Protein AF-A0A1V6BWG6-F1 (afdb_monomer_lite)

pLDDT: mean 89.77, std 6.43, range [58.34, 97.69]

Structure (mmCIF, N/CA/C/O backbone):
data_AF-A0A1V6BWG6-F1
#
_entry.id   AF-A0A1V6BWG6-F1
#
loop_
_atom_site.group_PDB
_atom_site.id
_atom_site.type_symbol
_atom_site.label_atom_id
_atom_site.label_alt_id
_atom_site.label_comp_id
_atom_site.label_asym_id
_atom_site.label_entity_id
_atom_site.label_seq_id
_atom_site.pdbx_PDB_ins_code
_atom_site.Cartn_x
_atom_site.Cartn_y
_atom_site.Cartn_z
_atom_site.occupancy
_atom_site.B_iso_or_equiv
_atom_site.auth_seq_id
_atom_site.auth_comp_id
_atom_site.auth_asym_id
_atom_site.auth_atom_id
_atom_site.pdbx_PDB_model_num
ATOM 1 N N . MET A 1 1 ? 6.647 15.400 3.088 1.00 58.34 1 MET A N 1
ATOM 2 C CA . MET A 1 1 ? 5.247 15.866 3.248 1.00 58.34 1 MET A CA 1
ATOM 3 C C . MET A 1 1 ? 4.318 14.821 3.866 1.00 58.34 1 MET A C 1
ATOM 5 O O . MET A 1 1 ? 3.441 15.206 4.619 1.00 58.34 1 MET A O 1
ATOM 9 N N . ILE A 1 2 ? 4.528 13.518 3.638 1.00 77.69 2 ILE A N 1
ATOM 10 C CA . ILE A 1 2 ? 3.695 12.445 4.232 1.00 77.69 2 ILE A CA 1
ATOM 11 C C . ILE A 1 2 ? 4.146 12.075 5.664 1.00 77.69 2 ILE A C 1
ATOM 13 O O . ILE A 1 2 ? 3.503 11.291 6.347 1.00 77.69 2 ILE A O 1
ATOM 17 N N . LEU A 1 3 ? 5.244 12.657 6.156 1.00 83.69 3 LEU A N 1
ATOM 18 C CA . LEU A 1 3 ? 5.847 12.247 7.425 1.00 83.69 3 LEU A CA 1
ATOM 19 C C . LEU A 1 3 ? 4.949 12.565 8.631 1.00 83.69 3 LEU A C 1
ATOM 21 O O . LEU A 1 3 ? 4.759 11.695 9.464 1.00 83.69 3 LEU A O 1
ATOM 25 N N . LEU A 1 4 ? 4.319 13.747 8.664 1.00 86.88 4 LEU A N 1
ATOM 26 C CA . LEU A 1 4 ? 3.380 14.135 9.727 1.00 86.88 4 LEU A CA 1
ATOM 27 C C . LEU A 1 4 ? 2.135 13.228 9.817 1.00 86.88 4 LEU A C 1
ATOM 29 O O . LEU A 1 4 ? 1.846 12.732 10.906 1.00 86.88 4 LEU A O 1
ATOM 33 N N . PRO A 1 5 ? 1.383 12.966 8.723 1.00 88.94 5 PRO A N 1
ATOM 34 C CA . PRO A 1 5 ? 0.265 12.030 8.806 1.00 88.94 5 PRO A CA 1
ATOM 35 C C . PRO A 1 5 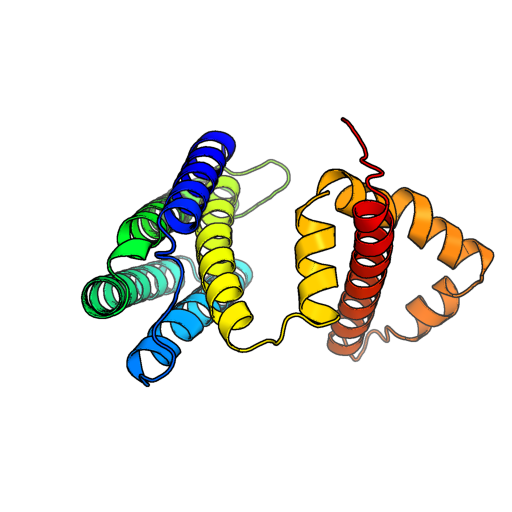? 0.738 10.606 9.124 1.00 88.94 5 PRO A C 1
ATOM 37 O O . PRO A 1 5 ? 0.042 9.893 9.839 1.00 88.94 5 PRO A O 1
ATOM 40 N N . ALA A 1 6 ? 1.922 10.196 8.659 1.00 88.56 6 ALA A N 1
ATOM 41 C CA . ALA A 1 6 ? 2.471 8.879 8.972 1.00 88.56 6 ALA A CA 1
ATOM 42 C C . ALA A 1 6 ? 2.821 8.718 10.461 1.00 88.56 6 ALA A C 1
ATOM 44 O O . ALA A 1 6 ? 2.461 7.699 11.049 1.00 88.56 6 ALA A O 1
ATOM 45 N N . THR A 1 7 ? 3.470 9.709 11.084 1.00 91.50 7 THR A N 1
ATOM 46 C CA . THR A 1 7 ? 3.786 9.668 12.523 1.00 91.50 7 THR A CA 1
ATOM 47 C C . THR A 1 7 ? 2.513 9.651 13.357 1.00 91.50 7 THR A C 1
ATOM 49 O O . THR A 1 7 ? 2.374 8.803 14.229 1.00 91.50 7 THR A O 1
ATOM 52 N N . TRP A 1 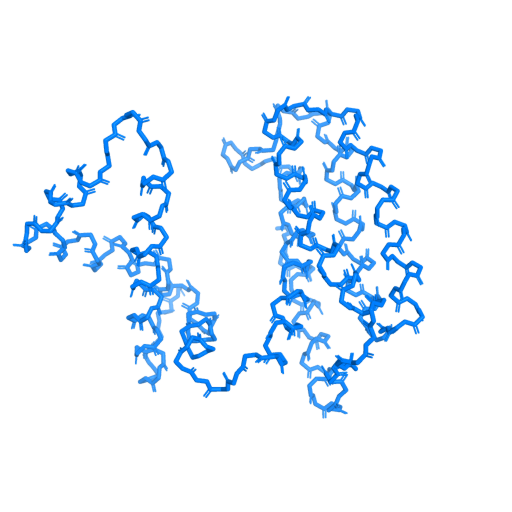8 ? 1.530 10.492 13.018 1.00 94.56 8 TRP A N 1
ATOM 53 C CA . TRP A 1 8 ? 0.250 10.521 13.728 1.00 94.56 8 TRP A CA 1
ATOM 54 C C . TRP A 1 8 ? -0.512 9.186 13.641 1.00 94.56 8 TRP A C 1
ATOM 56 O O . TRP A 1 8 ? -1.070 8.723 14.635 1.00 94.56 8 TRP A O 1
ATOM 66 N N . VAL A 1 9 ? -0.522 8.540 12.466 1.00 94.44 9 VAL A N 1
ATOM 67 C CA . VAL A 1 9 ? -1.117 7.202 12.290 1.00 94.44 9 VAL A CA 1
ATOM 68 C C . VAL A 1 9 ? -0.390 6.167 13.150 1.00 94.44 9 VAL A C 1
ATOM 70 O O . VAL A 1 9 ? -1.050 5.354 13.797 1.00 94.44 9 VAL A O 1
ATOM 73 N N . GLY A 1 10 ? 0.945 6.209 13.175 1.00 91.44 10 GLY A N 1
ATOM 74 C CA . GLY A 1 10 ? 1.773 5.322 13.993 1.00 91.44 10 GLY A CA 1
ATOM 75 C C . GLY A 1 10 ? 1.473 5.453 15.485 1.00 91.44 10 GLY A C 1
ATOM 76 O O . GLY A 1 10 ? 1.130 4.457 16.120 1.00 91.44 10 GLY A O 1
ATOM 77 N N . ASP A 1 11 ? 1.506 6.676 16.016 1.00 93.31 11 ASP A N 1
ATOM 78 C CA . ASP A 1 11 ? 1.229 6.960 17.431 1.00 93.31 11 ASP A CA 1
ATOM 79 C C . ASP A 1 11 ? -0.185 6.518 17.826 1.00 93.31 11 ASP A C 1
ATOM 81 O O . ASP A 1 11 ? -0.406 5.920 18.881 1.00 93.31 11 ASP A O 1
ATOM 85 N N . ARG A 1 12 ? -1.171 6.748 16.948 1.00 92.88 12 ARG A N 1
ATOM 86 C CA . ARG A 1 12 ? -2.556 6.336 17.198 1.00 92.88 12 ARG A CA 1
ATOM 87 C C . ARG A 1 12 ? -2.699 4.817 17.281 1.00 92.88 12 ARG A C 1
ATOM 89 O O . ARG A 1 12 ? -3.430 4.334 18.145 1.00 92.88 12 ARG A O 1
ATOM 96 N N . LEU A 1 13 ? -2.043 4.079 16.386 1.00 91.31 13 LEU A N 1
ATOM 97 C CA . LEU A 1 13 ? -2.065 2.615 16.391 1.00 91.31 13 LEU A CA 1
ATOM 98 C C . LEU A 1 13 ? -1.332 2.044 17.607 1.00 91.31 13 LEU A C 1
ATOM 100 O O . LEU A 1 13 ? -1.826 1.087 18.200 1.00 91.31 13 LEU A O 1
ATOM 104 N N . LEU A 1 14 ? -0.220 2.662 18.015 1.00 90.88 14 LEU A N 1
ATOM 105 C CA . LEU A 1 14 ? 0.505 2.290 19.227 1.00 90.88 14 LEU A CA 1
ATOM 106 C C . LEU A 1 14 ? -0.386 2.432 20.468 1.00 90.88 14 LEU A C 1
ATOM 108 O O . LEU A 1 14 ? -0.557 1.465 21.204 1.00 90.88 14 LEU A O 1
ATOM 112 N N . HIS A 1 15 ? -1.050 3.577 20.642 1.00 91.44 15 HIS A N 1
ATOM 113 C CA . HIS A 1 15 ? -1.987 3.774 21.753 1.00 91.44 15 HIS A CA 1
ATOM 114 C C . HIS A 1 15 ? -3.167 2.797 21.728 1.00 91.44 15 HIS A C 1
ATOM 116 O O . HIS A 1 15 ? -3.598 2.305 22.766 1.00 91.44 15 HIS A O 1
ATOM 122 N N . MET A 1 16 ? -3.703 2.476 20.546 1.00 89.06 16 MET A N 1
ATOM 123 C CA . MET A 1 16 ? -4.754 1.456 20.432 1.00 89.06 16 MET A CA 1
ATOM 124 C C . MET A 1 16 ? -4.268 0.075 20.882 1.00 89.06 16 MET A C 1
ATOM 126 O O . MET A 1 16 ? -5.033 -0.666 21.501 1.00 89.06 16 MET A O 1
ATOM 130 N N . GLN A 1 17 ? -3.012 -0.260 20.583 1.00 87.62 17 GLN A N 1
ATOM 131 C CA . GLN A 1 17 ? -2.384 -1.510 20.996 1.00 87.62 17 GLN A CA 1
ATOM 132 C C . GLN A 1 17 ? -2.120 -1.550 22.507 1.00 87.62 17 GLN A C 1
ATOM 134 O O . GLN A 1 17 ? -2.394 -2.571 23.134 1.00 87.62 17 GLN A O 1
ATOM 139 N N . GLU A 1 18 ? -1.643 -0.452 23.098 1.00 89.44 18 GLU A N 1
ATOM 140 C CA . GLU A 1 18 ? -1.456 -0.311 24.552 1.00 89.44 18 GLU A CA 1
ATOM 141 C C . GLU A 1 18 ? -2.778 -0.456 25.315 1.00 89.44 18 GLU A C 1
ATOM 143 O O . GLU A 1 18 ? -2.837 -1.147 26.329 1.00 89.44 18 GLU A O 1
ATOM 148 N N . GLU A 1 19 ? -3.861 0.122 24.789 1.00 87.25 19 GLU A N 1
ATOM 149 C CA . GLU A 1 19 ? -5.213 -0.007 25.347 1.00 87.25 19 GLU A CA 1
ATOM 150 C C . GLU A 1 19 ? -5.863 -1.384 25.074 1.00 87.25 19 GLU A C 1
ATOM 152 O O . GLU A 1 19 ? -6.991 -1.611 25.504 1.00 87.25 19 GLU A O 1
ATOM 157 N N . GLN A 1 20 ? -5.205 -2.298 24.341 1.00 79.31 20 GLN A N 1
ATOM 158 C CA . GLN A 1 20 ? -5.761 -3.588 23.882 1.00 79.31 20 GLN A CA 1
ATOM 159 C C . GLN A 1 20 ? -7.093 -3.458 23.112 1.00 79.31 20 GLN A C 1
ATOM 161 O O . GLN A 1 20 ? -7.920 -4.366 23.090 1.00 79.31 20 GLN A O 1
ATOM 166 N N . THR A 1 21 ? -7.302 -2.333 22.424 1.00 77.94 21 THR A N 1
ATOM 167 C CA . THR A 1 21 ? -8.541 -2.027 21.681 1.00 77.94 21 THR A CA 1
ATOM 168 C C . THR A 1 21 ? -8.430 -2.307 20.179 1.00 77.94 21 THR A C 1
ATOM 170 O O . THR A 1 21 ? -9.203 -1.778 19.379 1.00 77.94 21 THR A O 1
ATOM 173 N N . THR A 1 22 ? -7.454 -3.122 19.768 1.00 76.19 22 THR A N 1
ATOM 174 C CA . THR A 1 22 ? -7.175 -3.427 18.354 1.00 76.19 22 THR A CA 1
ATOM 175 C C . THR A 1 22 ? -8.044 -4.535 17.771 1.00 76.19 22 THR A C 1
ATOM 177 O O . THR A 1 22 ? -7.970 -4.778 16.567 1.00 76.19 22 THR A O 1
ATOM 180 N N . GLU A 1 23 ? -8.829 -5.231 18.592 1.00 77.19 23 GLU A N 1
ATOM 181 C CA . GLU A 1 23 ? -9.632 -6.358 18.124 1.00 77.19 23 GLU A CA 1
ATOM 182 C C . GLU A 1 23 ? -10.795 -5.878 17.252 1.00 77.19 23 GLU A C 1
ATOM 184 O O . GLU A 1 23 ? -11.622 -5.053 17.653 1.00 77.19 23 GLU A O 1
ATOM 189 N N . ILE A 1 24 ? -10.872 -6.418 16.035 1.00 80.69 24 ILE A N 1
ATOM 190 C CA . ILE A 1 24 ? -11.987 -6.160 15.127 1.00 80.69 24 ILE A CA 1
ATOM 191 C C . ILE A 1 24 ? -13.020 -7.285 15.275 1.00 80.69 24 ILE A C 1
ATOM 193 O O . ILE A 1 24 ? -12.670 -8.459 15.125 1.00 80.69 24 ILE A O 1
ATOM 197 N N . PRO A 1 25 ? -14.314 -6.973 15.489 1.00 75.44 25 PRO A N 1
ATOM 198 C CA . PRO A 1 25 ? -15.353 -7.994 15.569 1.00 75.44 25 PRO A CA 1
ATOM 199 C C . PRO A 1 25 ? -15.442 -8.807 14.264 1.00 75.44 25 PRO A C 1
ATOM 201 O O . PRO A 1 25 ? -15.769 -8.285 13.192 1.00 75.44 25 PRO A O 1
ATOM 204 N N . ARG A 1 26 ? -15.176 -10.115 14.374 1.00 67.38 26 ARG A N 1
ATOM 205 C CA . ARG A 1 26 ? -14.972 -11.042 13.242 1.00 67.38 26 ARG A CA 1
ATOM 206 C C . ARG A 1 26 ? -16.256 -11.527 12.549 1.00 67.38 26 ARG A C 1
ATOM 208 O O . ARG A 1 26 ? -16.164 -12.195 11.531 1.00 67.38 26 ARG A O 1
ATOM 215 N N . GLY A 1 27 ? -17.442 -11.215 13.079 1.00 65.00 27 GLY A N 1
ATOM 216 C CA . GLY A 1 27 ? -18.677 -11.960 12.772 1.00 65.00 27 GLY A CA 1
ATOM 217 C C . GLY A 1 27 ? -19.786 -11.229 12.007 1.00 65.00 27 GLY A C 1
ATOM 218 O O . GLY A 1 27 ? -20.943 -11.612 12.146 1.00 65.00 27 GLY A O 1
ATOM 219 N N . GLY A 1 28 ? -19.509 -10.162 11.250 1.00 83.81 28 GLY A N 1
ATOM 220 C CA . GLY A 1 28 ? -20.564 -9.386 10.581 1.00 83.81 28 GLY A CA 1
ATOM 221 C C . GLY A 1 28 ? -20.348 -9.215 9.082 1.00 83.81 28 GLY A C 1
ATOM 222 O O . GLY A 1 28 ? -19.332 -8.674 8.671 1.00 83.81 28 GLY A O 1
ATOM 223 N N . LEU A 1 29 ? -21.346 -9.533 8.248 1.00 88.25 29 LEU A N 1
ATOM 224 C CA . LEU A 1 29 ? -21.296 -9.244 6.800 1.00 88.25 29 LEU A CA 1
ATOM 225 C C . LEU A 1 29 ? -20.911 -7.779 6.517 1.00 88.25 29 LEU A C 1
ATOM 227 O O . LEU A 1 29 ? -20.110 -7.493 5.636 1.00 88.25 29 LEU A O 1
ATOM 231 N N . LEU A 1 30 ? -21.418 -6.853 7.333 1.00 89.38 30 LEU A N 1
ATOM 232 C CA . LEU A 1 30 ? -21.090 -5.426 7.281 1.00 89.38 30 LEU A CA 1
ATOM 233 C C . LEU A 1 30 ? -19.629 -5.104 7.645 1.00 89.38 30 LEU A C 1
ATOM 235 O O . LEU A 1 30 ? -19.096 -4.133 7.119 1.00 89.38 30 LEU A O 1
ATOM 239 N N . THR A 1 31 ? -18.980 -5.866 8.537 1.00 90.62 31 THR A N 1
ATOM 240 C CA . THR A 1 31 ? -17.550 -5.666 8.844 1.00 90.62 31 THR A CA 1
ATOM 241 C C . THR A 1 31 ? -16.688 -6.173 7.695 1.00 90.62 31 THR A C 1
ATOM 243 O O . THR A 1 31 ? -15.795 -5.452 7.259 1.00 90.62 31 THR A O 1
ATOM 246 N N . HIS A 1 32 ? -17.016 -7.337 7.123 1.00 92.06 32 HIS A N 1
ATOM 247 C CA . HIS A 1 32 ? -16.374 -7.817 5.895 1.00 92.06 32 HIS A CA 1
ATOM 248 C C . HIS A 1 32 ? -16.524 -6.798 4.759 1.00 92.06 32 HIS A C 1
ATOM 250 O O . HIS A 1 32 ? -15.528 -6.422 4.147 1.00 92.06 32 HIS A O 1
ATOM 256 N N . LEU A 1 33 ? -17.743 -6.300 4.522 1.00 93.88 33 LEU A N 1
ATOM 257 C CA . LEU A 1 33 ? -18.022 -5.311 3.480 1.00 93.88 33 LEU A CA 1
ATOM 258 C C . LEU A 1 33 ? -17.245 -4.009 3.700 1.00 93.88 33 LEU A C 1
ATOM 260 O O . LEU A 1 33 ? -16.732 -3.450 2.738 1.00 93.88 33 LEU A O 1
ATOM 264 N N . LEU A 1 34 ? -17.113 -3.546 4.946 1.00 94.75 34 LEU A N 1
ATOM 265 C CA . LEU A 1 34 ? -16.331 -2.356 5.280 1.00 94.75 34 LEU A CA 1
ATOM 266 C C . LEU A 1 34 ? -14.861 -2.513 4.861 1.00 94.75 34 LEU A C 1
ATOM 268 O O . LEU A 1 34 ? -14.362 -1.705 4.082 1.00 94.75 34 LEU A O 1
ATOM 272 N N . PHE A 1 35 ? -14.163 -3.538 5.359 1.00 95.12 35 PHE A N 1
ATOM 273 C CA . PHE A 1 35 ? -12.725 -3.680 5.111 1.00 95.12 35 PHE A CA 1
ATOM 274 C C . PHE A 1 35 ? -12.424 -4.104 3.671 1.00 95.12 35 PHE A C 1
ATOM 276 O O . PHE A 1 35 ? -11.532 -3.534 3.045 1.00 95.12 35 PHE A O 1
ATOM 283 N N . TRP A 1 36 ? -13.192 -5.032 3.092 1.00 95.81 36 TRP A N 1
ATOM 284 C CA . TRP A 1 36 ? -13.052 -5.354 1.668 1.00 95.81 36 TRP A CA 1
ATOM 285 C C . TRP A 1 36 ? -13.419 -4.170 0.774 1.00 95.81 36 TRP A C 1
ATOM 287 O O . TRP A 1 36 ? -12.763 -3.959 -0.241 1.00 95.81 36 TRP A O 1
ATOM 297 N N . GLY A 1 37 ? -14.389 -3.347 1.176 1.00 96.69 37 GLY A N 1
ATOM 298 C CA . GLY A 1 37 ? -14.722 -2.097 0.499 1.00 96.69 37 GLY A CA 1
ATOM 299 C C . GLY A 1 37 ? -13.555 -1.108 0.469 1.00 96.69 37 GLY A C 1
ATOM 300 O O . GLY A 1 37 ? -13.344 -0.462 -0.552 1.00 96.69 37 GLY A O 1
ATOM 301 N N . MET A 1 38 ? -12.740 -1.035 1.529 1.00 97.38 38 MET A N 1
ATOM 302 C CA . MET A 1 38 ? -11.504 -0.237 1.520 1.00 97.38 38 MET A CA 1
ATOM 303 C C . MET A 1 38 ? -10.495 -0.752 0.496 1.00 97.38 38 MET A C 1
ATOM 305 O O . MET A 1 38 ? -9.943 0.038 -0.264 1.00 97.38 38 MET A O 1
ATOM 309 N N . PHE A 1 39 ? -10.266 -2.067 0.452 1.00 97.62 39 PHE A N 1
ATOM 310 C CA . PHE A 1 39 ? -9.357 -2.670 -0.524 1.00 97.62 39 PHE A CA 1
ATOM 311 C C . PHE A 1 39 ? -9.847 -2.459 -1.962 1.00 97.62 39 PHE A C 1
ATOM 313 O O . PHE A 1 39 ? -9.078 -2.042 -2.826 1.00 97.62 39 PHE A O 1
ATOM 320 N N . LEU A 1 40 ? -11.142 -2.665 -2.213 1.00 97.69 40 LEU A N 1
ATOM 321 C CA . LEU A 1 40 ? -11.755 -2.414 -3.518 1.00 97.69 40 LEU A CA 1
ATOM 322 C C . LEU A 1 40 ? -11.670 -0.938 -3.916 1.00 97.69 40 LEU A C 1
ATOM 324 O O . LEU A 1 40 ? -11.407 -0.648 -5.079 1.00 97.69 40 LEU A O 1
ATOM 328 N N . LEU A 1 41 ? -11.822 -0.010 -2.968 1.00 97.50 41 LEU A N 1
ATOM 329 C CA . LEU A 1 41 ? -11.623 1.416 -3.218 1.00 97.50 41 LEU A CA 1
ATOM 330 C C . LEU A 1 41 ? -10.173 1.720 -3.621 1.00 97.50 41 LEU A C 1
ATOM 332 O O . LEU A 1 41 ? -9.953 2.495 -4.545 1.00 97.50 41 LEU A O 1
ATOM 336 N N . VAL A 1 42 ? -9.183 1.095 -2.977 1.00 97.50 42 VAL A N 1
ATOM 337 C CA . VAL A 1 42 ? -7.771 1.235 -3.368 1.00 97.50 42 VAL A CA 1
ATOM 338 C C . VAL A 1 42 ? -7.552 0.748 -4.801 1.00 97.50 42 VAL A C 1
ATOM 340 O O . VAL A 1 42 ? -6.977 1.473 -5.612 1.00 97.50 42 VAL A O 1
ATOM 343 N N . VAL A 1 43 ? -8.059 -0.442 -5.136 1.00 96.56 43 VAL A N 1
ATOM 344 C CA . VAL A 1 43 ? -7.978 -0.998 -6.497 1.00 96.56 43 VAL A CA 1
ATOM 345 C C . VAL A 1 43 ? -8.669 -0.076 -7.505 1.00 96.56 43 VAL A C 1
ATOM 347 O O . VAL A 1 43 ? -8.102 0.216 -8.558 1.00 96.56 43 VAL A O 1
ATOM 350 N N . TRP A 1 44 ? -9.853 0.440 -7.168 1.00 96.69 44 TRP A N 1
ATOM 351 C CA . TRP A 1 44 ? -10.580 1.401 -7.993 1.00 96.69 44 TRP A CA 1
ATOM 352 C C . TRP A 1 44 ? -9.774 2.676 -8.241 1.00 96.69 44 TRP A C 1
ATOM 354 O O . TRP A 1 44 ? -9.642 3.086 -9.391 1.00 96.69 44 TRP A O 1
ATOM 364 N N . ILE A 1 45 ? -9.193 3.282 -7.200 1.00 95.38 45 ILE A N 1
ATOM 365 C CA . ILE A 1 45 ? -8.368 4.490 -7.335 1.00 95.38 45 ILE A CA 1
ATOM 366 C C . ILE A 1 45 ? -7.196 4.218 -8.282 1.00 95.38 45 ILE A C 1
ATOM 368 O O . ILE A 1 45 ? -6.931 5.038 -9.160 1.00 95.38 45 ILE A O 1
ATOM 372 N N . CYS A 1 46 ? -6.531 3.063 -8.169 1.00 93.38 46 CYS A N 1
ATOM 373 C CA . CYS A 1 46 ? -5.451 2.682 -9.080 1.00 93.38 46 CYS A CA 1
ATOM 374 C C . CYS A 1 46 ? -5.928 2.558 -10.537 1.00 93.38 46 CYS A C 1
ATOM 376 O O . CYS A 1 46 ? -5.305 3.138 -11.425 1.00 93.38 46 CYS A O 1
ATOM 378 N N . ILE A 1 47 ? -7.035 1.851 -10.785 1.00 94.19 47 ILE A N 1
ATOM 379 C CA . ILE A 1 47 ? -7.592 1.650 -12.135 1.00 94.19 47 ILE A CA 1
ATOM 380 C C . ILE A 1 47 ? -8.057 2.978 -12.737 1.00 94.19 47 ILE A C 1
ATOM 382 O O . ILE A 1 47 ? -7.701 3.316 -13.864 1.00 94.19 47 ILE A O 1
ATOM 386 N N . SER A 1 48 ? -8.824 3.751 -11.973 1.00 93.81 48 SER A N 1
ATOM 387 C CA . SER A 1 48 ? -9.365 5.038 -12.395 1.00 93.81 48 SER A CA 1
ATOM 388 C C . SER A 1 48 ? -8.259 6.036 -12.727 1.00 93.81 48 SER A C 1
ATOM 390 O O . SER A 1 48 ? -8.364 6.763 -13.712 1.00 93.81 48 SER A O 1
ATOM 392 N N . SER A 1 49 ? -7.200 6.067 -11.916 1.00 90.88 49 SER A N 1
ATOM 393 C CA . SER A 1 49 ? -6.042 6.934 -12.139 1.00 90.88 49 SER A CA 1
ATOM 394 C C . SER A 1 49 ? -5.256 6.511 -13.378 1.00 90.88 49 SER A C 1
ATOM 396 O O . SER A 1 49 ? -4.892 7.351 -14.197 1.00 90.88 49 SER A O 1
ATOM 398 N N . TYR A 1 50 ? -5.039 5.202 -13.552 1.00 90.50 50 TYR A N 1
ATOM 399 C CA . TYR A 1 50 ? -4.340 4.649 -14.713 1.00 90.50 50 TYR A CA 1
ATOM 400 C C . TYR A 1 50 ? -5.081 4.946 -16.026 1.00 90.50 50 TYR A C 1
ATOM 402 O O . TYR A 1 50 ? -4.476 5.429 -16.980 1.00 90.50 50 TYR A O 1
ATOM 410 N N . ASN A 1 51 ? -6.402 4.744 -16.046 1.00 92.00 51 ASN A N 1
ATOM 411 C CA . ASN A 1 51 ? -7.255 5.022 -17.207 1.00 92.00 51 ASN A CA 1
ATOM 412 C C . ASN A 1 51 ? -7.606 6.512 -17.378 1.00 92.00 51 ASN A C 1
ATOM 414 O O . ASN A 1 51 ? -8.324 6.870 -18.311 1.00 92.00 51 ASN A O 1
ATOM 418 N N . ARG A 1 52 ? -7.122 7.390 -16.488 1.00 89.31 52 ARG A N 1
ATOM 419 C CA . ARG A 1 52 ? -7.409 8.836 -16.470 1.00 89.31 52 ARG A CA 1
ATOM 420 C C . ARG A 1 52 ? -8.904 9.186 -16.413 1.00 89.31 52 ARG A C 1
ATOM 422 O O . ARG A 1 52 ? -9.332 10.198 -16.969 1.00 89.31 52 ARG A O 1
ATOM 429 N N . TRP A 1 53 ? -9.704 8.403 -15.690 1.00 90.38 53 TRP A N 1
ATOM 430 C CA . TRP A 1 53 ? -11.117 8.703 -15.418 1.00 90.38 53 TRP A CA 1
ATOM 431 C C . TRP A 1 53 ? -11.248 9.774 -14.329 1.00 90.38 53 TRP A C 1
ATOM 433 O O . TRP A 1 53 ? -11.684 9.510 -13.211 1.00 90.38 53 TRP A O 1
ATOM 443 N N . LEU A 1 54 ? -10.818 10.999 -14.639 1.00 85.62 54 LEU A N 1
ATOM 444 C CA . LEU A 1 54 ? -10.660 12.074 -13.657 1.00 85.62 54 LEU A CA 1
ATOM 445 C C . LEU A 1 54 ? -11.983 12.437 -12.966 1.00 85.62 54 LEU A C 1
ATOM 447 O O . LEU A 1 54 ? -12.014 12.572 -11.749 1.00 85.62 54 LEU A O 1
ATOM 451 N N . SER A 1 55 ? -13.075 12.605 -13.711 1.00 88.50 55 SER A N 1
ATOM 452 C CA . SER A 1 55 ? -14.360 13.023 -13.130 1.00 88.50 55 SER A CA 1
ATOM 453 C C . SER A 1 55 ? -15.065 11.862 -12.430 1.00 88.50 55 SER A C 1
ATOM 455 O O . SER A 1 55 ? -15.395 11.959 -11.246 1.00 88.50 55 SER A O 1
ATOM 457 N N . ASP A 1 56 ? -15.246 10.749 -13.142 1.00 89.94 56 ASP A N 1
ATOM 458 C CA . ASP A 1 56 ? -16.000 9.591 -12.650 1.00 89.94 56 ASP A CA 1
ATOM 459 C C . ASP A 1 56 ? -15.286 8.923 -11.471 1.00 89.94 56 ASP A C 1
ATOM 461 O O . ASP A 1 56 ? -15.903 8.584 -10.460 1.00 89.94 56 ASP A O 1
ATOM 465 N N . GLY A 1 57 ? -13.956 8.840 -11.550 1.00 91.69 57 GLY A N 1
ATOM 466 C CA . GLY A 1 57 ? -13.091 8.345 -10.489 1.00 91.69 57 GLY A CA 1
ATOM 467 C C . GLY A 1 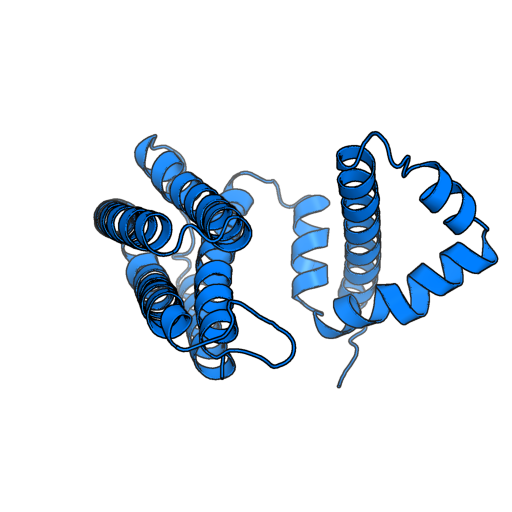57 ? -13.228 9.105 -9.182 1.00 91.69 57 GLY A C 1
ATOM 468 O O . GLY A 1 57 ? -13.340 8.490 -8.117 1.00 91.69 57 GLY A O 1
ATOM 469 N N . LYS A 1 58 ? -13.247 10.442 -9.266 1.00 93.38 58 LYS A N 1
ATOM 470 C CA . LYS A 1 58 ? -13.379 11.348 -8.115 1.00 93.38 58 LYS A CA 1
ATOM 471 C C . LYS A 1 58 ? -14.716 11.172 -7.421 1.00 93.38 58 LYS A C 1
ATOM 473 O O . LYS A 1 58 ? -14.743 10.936 -6.213 1.00 93.38 58 LYS A O 1
ATOM 478 N N . TRP A 1 59 ? -15.810 11.246 -8.176 1.00 95.31 59 TRP A N 1
ATOM 479 C CA . TRP A 1 59 ? -17.153 11.126 -7.615 1.00 95.31 59 TRP A CA 1
ATOM 480 C C . TRP A 1 59 ? -17.394 9.748 -7.011 1.00 95.31 59 TRP A C 1
ATOM 482 O O . TRP A 1 59 ? -17.838 9.659 -5.867 1.00 95.31 59 TRP A O 1
ATOM 492 N N . PHE A 1 60 ? -17.025 8.676 -7.717 1.00 95.88 60 PHE A N 1
ATOM 493 C CA . PHE A 1 60 ? -17.162 7.321 -7.187 1.00 95.88 60 PHE A CA 1
ATOM 494 C C . PHE A 1 60 ? -16.358 7.130 -5.894 1.00 95.88 60 PHE A C 1
ATOM 496 O O . PHE A 1 60 ? -16.880 6.605 -4.907 1.00 95.88 60 PHE A O 1
ATOM 503 N N . SER A 1 61 ? -15.110 7.609 -5.861 1.00 95.81 61 SER A N 1
ATOM 504 C CA . SER A 1 61 ? -14.265 7.517 -4.665 1.00 95.81 61 SER A CA 1
ATOM 505 C C . SER A 1 61 ? -14.847 8.317 -3.498 1.00 95.81 61 SER A C 1
ATOM 507 O O . SER A 1 61 ? -14.859 7.831 -2.370 1.00 95.81 61 SER A O 1
ATOM 509 N N . PHE A 1 62 ? -15.389 9.510 -3.760 1.00 96.19 62 PHE A N 1
ATOM 510 C CA . PHE A 1 62 ? -16.025 10.354 -2.749 1.00 96.19 62 PHE A CA 1
ATOM 511 C C . PHE A 1 62 ? -17.264 9.693 -2.127 1.00 96.19 62 PHE A C 1
ATOM 513 O O . PHE A 1 62 ? -17.353 9.580 -0.903 1.00 96.19 62 PHE A O 1
ATOM 520 N N . PHE A 1 63 ? -18.192 9.194 -2.950 1.00 96.88 63 PHE A N 1
ATOM 521 C CA . PHE A 1 63 ? -19.385 8.501 -2.452 1.00 96.88 63 PHE A CA 1
ATOM 522 C C . PHE A 1 63 ? -19.031 7.214 -1.703 1.00 96.88 63 PHE A C 1
ATOM 524 O O . PHE A 1 63 ? -19.607 6.931 -0.651 1.00 96.88 63 PHE A O 1
ATOM 531 N N . THR A 1 64 ? -18.040 6.466 -2.192 1.00 96.50 64 THR A N 1
ATOM 532 C CA . THR A 1 64 ? -17.563 5.252 -1.520 1.00 96.50 64 THR A CA 1
ATOM 533 C C . THR A 1 64 ? -16.936 5.576 -0.163 1.00 96.50 64 THR A C 1
ATOM 535 O O . THR A 1 64 ? -17.229 4.897 0.818 1.00 96.50 64 THR A O 1
ATOM 538 N N . LEU A 1 65 ? -16.135 6.642 -0.057 1.00 96.75 65 LEU A N 1
ATOM 539 C CA . LEU A 1 65 ? -15.572 7.097 1.219 1.00 96.75 65 LEU A CA 1
ATOM 540 C C . LEU A 1 65 ? -16.659 7.523 2.214 1.00 96.75 65 LEU A C 1
ATOM 542 O O . LEU A 1 65 ? -16.572 7.161 3.386 1.00 96.75 65 LEU A O 1
ATOM 546 N N . LEU A 1 66 ? -17.699 8.235 1.765 1.00 96.69 66 LEU A N 1
ATOM 547 C CA . LEU A 1 66 ? -18.844 8.595 2.613 1.00 96.69 66 LEU A CA 1
ATOM 548 C C . LEU A 1 66 ? -19.580 7.357 3.135 1.00 96.69 66 LEU A C 1
ATOM 550 O O . LEU A 1 66 ? -19.902 7.280 4.325 1.00 96.69 66 LEU A O 1
ATOM 554 N N . LEU A 1 67 ? -19.808 6.370 2.266 1.00 96.62 67 LEU A N 1
ATOM 555 C CA . LEU A 1 67 ? -20.410 5.098 2.648 1.00 96.62 67 LEU A CA 1
ATOM 556 C C . LEU A 1 67 ? -19.539 4.380 3.690 1.00 96.62 67 LEU A C 1
ATOM 558 O O . LEU A 1 67 ? -20.030 4.023 4.761 1.00 96.62 67 LEU A O 1
ATOM 562 N N . LEU A 1 68 ? -18.237 4.233 3.430 1.00 96.62 68 LEU A N 1
ATOM 563 C CA . LEU A 1 68 ? -17.293 3.621 4.369 1.00 96.62 68 LEU A CA 1
ATOM 564 C C . LEU A 1 68 ? -17.258 4.366 5.708 1.00 96.62 68 LEU A C 1
ATOM 566 O O . LEU A 1 68 ? -17.226 3.722 6.754 1.00 96.62 68 LEU A O 1
ATOM 570 N N . PHE A 1 69 ? -17.325 5.699 5.705 1.00 96.56 69 PHE A N 1
ATOM 571 C CA . PHE A 1 69 ? -17.374 6.510 6.923 1.00 96.56 69 PHE A CA 1
ATOM 572 C C . PHE A 1 69 ? -18.623 6.206 7.758 1.00 96.56 69 PHE A C 1
ATOM 574 O O . PHE A 1 69 ? -18.538 5.998 8.973 1.00 96.56 69 PHE A O 1
ATOM 581 N N . TRP A 1 70 ? -19.784 6.105 7.108 1.00 95.88 70 TRP A N 1
ATOM 582 C CA . TRP A 1 70 ? -21.033 5.732 7.768 1.00 95.88 70 TRP A CA 1
ATOM 583 C C . TRP A 1 70 ? -20.993 4.309 8.342 1.00 95.88 70 TRP A C 1
ATOM 585 O O . TRP A 1 70 ? -21.396 4.102 9.491 1.00 95.88 70 TRP A O 1
ATOM 595 N N . LEU A 1 71 ? -20.467 3.331 7.592 1.00 94.12 71 LEU A N 1
ATOM 596 C CA . LEU A 1 71 ? -20.290 1.961 8.091 1.00 94.12 71 LEU A CA 1
ATOM 597 C C . LEU A 1 71 ? -19.296 1.906 9.262 1.00 94.12 71 LEU A C 1
ATOM 599 O O . LEU A 1 71 ? -19.563 1.237 10.265 1.00 94.12 71 LEU A O 1
ATOM 603 N N . MET A 1 72 ? -18.180 2.632 9.164 1.00 94.56 72 MET A N 1
ATOM 604 C CA . MET A 1 72 ? -17.125 2.674 10.177 1.00 94.56 72 MET A CA 1
ATOM 605 C C . MET A 1 72 ? -17.654 3.198 11.510 1.00 94.56 72 MET A C 1
ATOM 607 O O . MET A 1 72 ? -17.408 2.589 12.550 1.00 94.56 72 MET A O 1
ATOM 611 N N . LYS A 1 73 ? -18.464 4.265 11.482 1.00 93.00 73 LYS A N 1
ATOM 612 C CA . LYS A 1 73 ? -19.104 4.824 12.682 1.00 93.00 73 LYS A CA 1
ATOM 613 C C . LYS A 1 73 ? -19.949 3.786 13.431 1.00 93.00 73 LYS A C 1
ATOM 615 O O . LYS A 1 73 ? -20.019 3.831 14.655 1.00 93.00 73 LYS A O 1
ATOM 620 N N . LYS A 1 74 ? -20.577 2.850 12.711 1.00 89.88 74 LYS A N 1
ATOM 621 C CA . LYS A 1 74 ? -21.425 1.800 13.297 1.00 89.88 74 LYS A CA 1
ATOM 622 C C . LYS A 1 74 ? -20.652 0.570 13.763 1.00 89.88 74 LYS A C 1
ATOM 624 O O . LYS A 1 74 ? -21.087 -0.082 14.706 1.00 89.88 74 LYS A O 1
ATOM 629 N N . LYS A 1 75 ? -19.583 0.190 13.059 1.00 90.06 75 LYS A N 1
ATOM 630 C CA . LYS A 1 75 ? -18.932 -1.117 13.247 1.00 90.06 75 LYS A CA 1
ATOM 631 C C . LYS A 1 75 ? -17.569 -1.061 13.916 1.00 90.06 75 LYS A C 1
ATOM 633 O O . LYS A 1 75 ? -17.225 -2.003 14.619 1.00 90.06 75 LYS A O 1
ATOM 638 N N . ALA A 1 76 ? -16.812 0.006 13.706 1.00 89.25 76 ALA A N 1
ATOM 639 C CA . ALA A 1 76 ? -15.457 0.134 14.222 1.00 89.25 76 ALA A CA 1
ATOM 640 C C . ALA A 1 76 ? -15.112 1.618 14.484 1.00 89.25 76 ALA A C 1
ATOM 642 O O . ALA A 1 76 ? -14.152 2.150 13.925 1.00 89.25 76 ALA A O 1
ATOM 643 N N . PRO A 1 77 ? -15.871 2.318 15.357 1.00 90.38 77 PRO A N 1
ATOM 644 C CA . PRO A 1 77 ? -15.732 3.764 15.562 1.00 90.38 77 PRO A CA 1
ATOM 645 C C . PRO A 1 77 ? -14.328 4.188 16.019 1.00 90.38 77 PRO A C 1
ATOM 647 O O . PRO A 1 77 ? -13.920 5.322 15.779 1.00 90.38 77 PRO A O 1
ATOM 650 N N . ARG A 1 78 ? -13.549 3.281 16.621 1.00 89.44 78 ARG A N 1
ATOM 651 C CA . ARG A 1 78 ? -12.164 3.543 17.032 1.00 89.44 78 ARG A CA 1
ATOM 652 C C . ARG A 1 78 ? -11.223 3.816 15.849 1.00 89.44 78 ARG A C 1
ATOM 654 O O . ARG A 1 78 ? -10.313 4.630 15.992 1.00 89.44 78 ARG A O 1
ATOM 661 N N . TYR A 1 79 ? -11.481 3.209 14.687 1.00 92.06 79 TYR A N 1
ATOM 662 C CA . TYR A 1 79 ? -10.719 3.409 13.445 1.00 92.06 79 TYR A CA 1
ATOM 663 C C . TYR A 1 79 ? -11.230 4.597 12.615 1.00 92.06 79 TYR A C 1
ATOM 665 O O . TYR A 1 79 ? -10.623 4.961 11.608 1.00 92.06 79 TYR A O 1
ATOM 673 N N . LEU A 1 80 ? -12.318 5.250 13.039 1.00 94.19 80 LEU A N 1
ATOM 674 C CA . LEU A 1 80 ? -12.894 6.401 12.344 1.00 94.19 80 LEU A CA 1
ATOM 675 C C . LEU A 1 80 ? -11.893 7.552 12.119 1.00 94.19 80 LEU A C 1
ATOM 677 O O . LEU A 1 80 ? -11.891 8.091 11.014 1.00 94.19 80 LEU A O 1
ATOM 681 N N . PRO A 1 81 ? -11.007 7.913 13.074 1.00 95.50 81 PRO A N 1
ATOM 682 C CA . PRO A 1 81 ? -10.012 8.964 12.847 1.00 95.50 81 PRO A CA 1
ATOM 683 C C . PRO A 1 81 ? -9.008 8.618 11.736 1.00 95.50 81 PRO A C 1
ATOM 685 O O . PRO A 1 81 ? -8.617 9.495 10.969 1.00 95.50 81 PRO A O 1
ATOM 688 N N . LEU A 1 82 ? -8.625 7.340 11.609 1.00 96.19 82 LEU A N 1
ATOM 689 C CA . LEU A 1 82 ? -7.727 6.860 10.550 1.00 96.19 82 LEU A CA 1
ATOM 690 C C . LEU A 1 82 ? -8.410 6.956 9.182 1.00 96.19 82 LEU A C 1
ATOM 692 O O . LEU A 1 82 ? -7.828 7.474 8.229 1.00 96.19 82 LEU A O 1
ATOM 696 N N . LEU A 1 83 ? -9.673 6.521 9.102 1.00 96.69 83 LEU A N 1
ATOM 697 C CA . LEU A 1 83 ? -10.469 6.636 7.882 1.00 96.69 83 LEU A CA 1
ATOM 698 C C . LEU A 1 83 ? -10.727 8.100 7.500 1.00 96.69 83 LEU A C 1
ATOM 700 O O . LEU A 1 83 ? -10.697 8.432 6.320 1.00 96.69 83 LEU A O 1
ATOM 704 N N . TYR A 1 84 ? -10.941 8.978 8.480 1.00 96.38 84 TYR A N 1
ATOM 705 C CA . TYR A 1 84 ? -11.122 10.408 8.246 1.00 96.38 84 TYR A CA 1
ATOM 706 C C . TYR A 1 84 ? -9.867 11.047 7.643 1.00 96.38 84 TYR A C 1
ATOM 708 O O . TYR A 1 84 ? -9.950 11.692 6.599 1.00 96.38 84 TYR A O 1
ATOM 716 N N . LEU A 1 85 ? -8.695 10.812 8.245 1.00 96.69 85 LEU A N 1
ATOM 717 C CA . LEU A 1 85 ? -7.424 11.306 7.712 1.00 96.69 85 LEU A CA 1
ATOM 718 C C . LEU A 1 85 ? -7.154 10.757 6.304 1.00 96.69 85 LEU A C 1
ATOM 720 O O . LEU A 1 85 ? -6.783 11.511 5.407 1.00 96.69 85 LEU A O 1
ATOM 724 N N . SER A 1 86 ? -7.378 9.457 6.100 1.00 96.94 86 SER A N 1
ATOM 725 C CA . SER A 1 86 ? -7.254 8.817 4.789 1.00 96.94 86 SER A CA 1
ATOM 726 C C . SER A 1 86 ? -8.174 9.459 3.746 1.00 96.94 86 SER A C 1
ATOM 728 O O . SER A 1 86 ? -7.718 9.819 2.660 1.00 96.94 86 SER A O 1
ATOM 730 N N . GLY A 1 87 ? -9.446 9.666 4.094 1.00 96.56 87 GLY A N 1
ATOM 731 C CA . GLY A 1 87 ? -10.434 10.297 3.227 1.00 96.56 87 GLY A CA 1
ATOM 732 C C . GLY A 1 87 ? -10.062 11.731 2.862 1.00 96.56 87 GLY A C 1
ATOM 733 O O . GLY A 1 87 ? -10.159 12.090 1.692 1.00 96.56 87 GLY A O 1
ATOM 734 N N . LEU A 1 88 ? -9.566 12.527 3.818 1.00 96.06 88 LEU A N 1
ATOM 735 C CA . LEU A 1 88 ? -9.065 13.877 3.546 1.00 96.06 88 LEU A CA 1
ATOM 736 C C . LEU A 1 88 ? -7.886 13.855 2.568 1.00 96.06 88 LEU A C 1
ATOM 738 O O . LEU A 1 88 ? -7.901 14.586 1.580 1.00 96.06 88 LEU A O 1
ATOM 742 N N . LEU A 1 89 ? -6.888 13.000 2.810 1.00 95.94 89 LEU A N 1
ATOM 743 C CA . LEU A 1 89 ? -5.717 12.867 1.939 1.00 95.94 89 LEU A CA 1
ATOM 744 C C . LEU A 1 89 ? -6.118 12.469 0.510 1.00 95.94 89 LEU A C 1
ATOM 746 O O . LEU A 1 89 ? -5.671 13.094 -0.449 1.00 95.94 89 LEU A O 1
ATOM 750 N N . ILE A 1 90 ? -7.000 11.476 0.356 1.00 96.50 90 ILE A N 1
ATOM 751 C CA . ILE A 1 90 ? -7.485 11.038 -0.961 1.00 96.50 90 ILE A CA 1
ATOM 752 C C . ILE A 1 90 ? -8.291 12.150 -1.637 1.00 96.50 90 ILE A C 1
ATOM 754 O O . ILE A 1 90 ? -8.059 12.443 -2.806 1.00 96.50 90 ILE A O 1
ATOM 758 N N . PHE A 1 91 ? -9.207 12.796 -0.915 1.00 95.31 91 PHE A N 1
ATOM 759 C CA . PHE A 1 91 ? -10.056 13.851 -1.465 1.00 95.31 91 PHE A CA 1
ATOM 760 C C . PHE A 1 91 ? -9.238 15.041 -1.975 1.00 95.31 91 PHE A C 1
ATOM 762 O O . PHE A 1 91 ? -9.404 15.454 -3.123 1.00 95.31 91 PHE A O 1
ATOM 769 N N . PHE A 1 92 ? -8.321 15.563 -1.155 1.00 94.25 92 PHE A N 1
ATOM 770 C CA . PHE A 1 92 ? -7.447 16.659 -1.568 1.00 94.25 92 PHE A CA 1
ATOM 771 C C . PHE A 1 92 ? -6.513 16.237 -2.698 1.00 94.25 92 PHE A C 1
ATOM 773 O O . PHE A 1 92 ? -6.376 16.972 -3.673 1.00 94.25 92 PHE A O 1
ATOM 780 N N . GLY A 1 93 ? -5.919 15.045 -2.611 1.00 93.88 93 GLY A N 1
ATOM 781 C CA . GLY A 1 93 ? -5.020 14.541 -3.642 1.00 93.88 93 GLY A CA 1
ATOM 782 C C . GLY A 1 93 ? -5.700 14.408 -5.006 1.00 93.88 93 GLY A C 1
ATOM 783 O O . GLY A 1 93 ? -5.171 14.890 -6.001 1.00 93.88 93 GLY A O 1
ATOM 784 N N . LEU A 1 94 ? -6.908 13.843 -5.060 1.00 93.44 94 LEU A N 1
ATOM 785 C CA . LEU A 1 94 ? -7.652 13.725 -6.315 1.00 93.44 94 LEU A CA 1
ATOM 786 C C . LEU A 1 94 ? -8.144 15.084 -6.840 1.00 93.44 94 LEU A C 1
ATOM 788 O O . LEU A 1 94 ? -8.263 15.270 -8.053 1.00 93.44 94 LEU A O 1
ATOM 792 N N . TRP A 1 95 ? -8.434 16.064 -5.977 1.00 92.25 95 TRP A N 1
ATOM 793 C CA . TRP A 1 95 ? -8.823 17.395 -6.453 1.00 92.25 95 TRP A CA 1
ATOM 794 C C . TRP A 1 95 ? -7.655 18.205 -7.008 1.00 92.25 95 TRP A C 1
ATOM 796 O O . TRP A 1 95 ? -7.810 18.838 -8.056 1.00 92.25 95 TRP A O 1
ATOM 806 N N . ILE A 1 96 ? -6.495 18.134 -6.352 1.00 91.94 96 ILE A N 1
ATOM 807 C CA . ILE A 1 96 ? -5.271 18.813 -6.791 1.00 91.94 96 ILE A CA 1
ATOM 808 C C . ILE A 1 96 ? -4.781 18.250 -8.130 1.00 91.94 96 ILE A C 1
ATOM 810 O O . ILE A 1 96 ? -4.238 19.006 -8.931 1.00 91.94 96 ILE A O 1
ATOM 814 N N . GLU A 1 97 ? -5.081 16.983 -8.440 1.00 90.94 97 GLU A N 1
ATOM 815 C CA . GLU A 1 97 ? -4.622 16.307 -9.663 1.00 90.94 97 GLU A CA 1
ATOM 816 C C . GLU A 1 97 ? -4.964 17.078 -10.943 1.00 90.94 97 GLU A C 1
ATOM 818 O O . GLU A 1 97 ? -4.228 17.020 -11.920 1.00 90.94 97 GLU A O 1
ATOM 823 N N . ARG A 1 98 ? -6.054 17.859 -10.950 1.00 87.31 98 ARG A N 1
ATOM 824 C CA . ARG A 1 98 ? -6.444 18.671 -12.115 1.00 87.31 98 ARG A CA 1
ATOM 825 C C . ARG A 1 98 ? -5.421 19.761 -12.465 1.00 87.31 98 ARG A C 1
ATOM 827 O O . ARG A 1 98 ? -5.387 20.207 -13.608 1.00 87.31 98 ARG A O 1
ATOM 834 N N . PHE A 1 99 ? -4.635 20.199 -11.490 1.00 87.94 99 PHE A N 1
ATOM 835 C CA . PHE A 1 99 ? -3.620 21.239 -11.640 1.00 87.94 99 PHE A CA 1
ATOM 836 C C . PHE A 1 99 ? -2.223 20.663 -11.921 1.00 87.94 99 PHE A C 1
ATOM 838 O O . PHE A 1 99 ? -1.273 21.422 -12.091 1.00 87.94 99 PHE A O 1
ATOM 845 N N . GLU A 1 100 ? -2.087 19.336 -11.982 1.00 88.44 100 GLU A N 1
ATOM 846 C CA . GLU A 1 100 ? -0.822 18.621 -12.153 1.00 88.44 100 GLU A CA 1
ATOM 847 C C . GLU A 1 100 ? -0.869 17.713 -13.402 1.00 88.44 100 GLU A C 1
ATOM 849 O O . GLU A 1 100 ? -1.948 17.370 -13.889 1.00 88.44 100 GLU A O 1
ATOM 854 N N . PRO A 1 101 ? 0.282 17.289 -13.964 1.00 82.12 101 PRO A N 1
ATOM 855 C CA . PRO A 1 101 ? 0.312 16.409 -15.143 1.00 82.12 101 PRO A CA 1
ATOM 856 C C . PRO A 1 101 ? -0.276 15.002 -14.890 1.00 82.12 101 PRO A C 1
ATOM 858 O O . PRO A 1 101 ? -0.511 14.241 -15.837 1.00 82.12 101 PRO A O 1
ATOM 861 N N . GLY A 1 102 ? -0.529 14.667 -13.622 1.00 81.69 102 GLY A N 1
ATOM 862 C CA . GLY A 1 102 ? -1.114 13.422 -13.136 1.00 81.69 102 GLY A CA 1
ATOM 863 C C . GLY A 1 102 ? -0.435 12.958 -11.846 1.00 81.69 102 GLY A C 1
ATOM 864 O O . GLY A 1 102 ? 0.425 13.647 -11.295 1.00 81.69 102 GLY A O 1
ATOM 865 N N . LEU A 1 103 ? -0.790 11.759 -11.383 1.00 85.50 103 LEU A N 1
ATOM 866 C CA . LEU A 1 103 ? -0.196 11.119 -10.203 1.00 85.50 103 LEU A CA 1
ATOM 867 C C . LEU A 1 103 ? 1.217 10.584 -10.496 1.00 85.50 103 LEU A C 1
ATOM 869 O O . LEU A 1 103 ? 1.436 9.381 -10.643 1.00 85.50 103 LEU A O 1
ATOM 873 N N . THR A 1 104 ? 2.197 11.481 -10.580 1.00 84.88 104 THR A N 1
ATOM 874 C CA . THR A 1 104 ? 3.595 11.131 -10.868 1.00 84.88 104 THR A CA 1
ATOM 875 C C . THR A 1 104 ? 4.460 11.106 -9.613 1.00 84.88 104 THR A C 1
ATOM 877 O O . THR A 1 104 ? 4.382 12.000 -8.766 1.00 84.88 104 THR A O 1
ATOM 880 N N . LYS A 1 105 ? 5.331 10.090 -9.524 1.00 84.81 105 LYS A N 1
ATOM 881 C CA . LYS A 1 105 ? 6.372 9.980 -8.488 1.00 84.81 105 LYS A CA 1
ATOM 882 C C . LYS A 1 105 ? 7.600 10.845 -8.799 1.00 84.81 105 LYS A C 1
ATOM 884 O O . LYS A 1 105 ? 8.251 11.318 -7.872 1.00 84.81 105 LYS A O 1
ATOM 889 N N . VAL A 1 106 ? 7.940 11.018 -10.080 1.00 85.00 106 VAL A N 1
ATOM 890 C CA . VAL A 1 1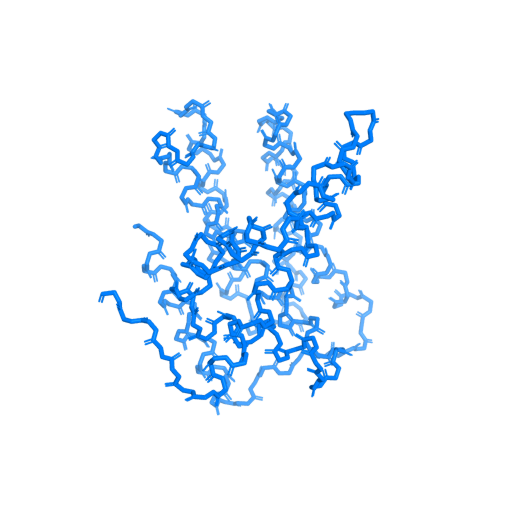06 ? 9.108 11.792 -10.536 1.00 85.00 106 VAL A CA 1
ATOM 891 C C . VAL A 1 106 ? 8.691 12.684 -11.713 1.00 85.00 106 VAL A C 1
ATOM 893 O O . VAL A 1 106 ? 8.394 12.136 -12.775 1.00 85.00 106 VAL A O 1
ATOM 896 N N . PRO A 1 107 ? 8.654 14.023 -11.544 1.00 84.69 107 PRO A N 1
ATOM 897 C CA . PRO A 1 107 ? 8.731 14.755 -10.261 1.00 84.69 107 PRO A CA 1
ATOM 898 C C . PRO A 1 107 ? 7.584 14.359 -9.293 1.00 84.69 107 PRO A C 1
ATOM 900 O O . PRO A 1 107 ? 6.527 13.948 -9.784 1.00 84.69 107 PRO A O 1
ATOM 903 N N . CYS A 1 108 ? 7.762 14.426 -7.947 1.00 86.44 108 CYS A N 1
ATOM 904 C CA . CYS A 1 108 ? 6.625 14.138 -7.031 1.00 86.44 108 CYS A CA 1
ATOM 905 C C . CYS A 1 108 ? 5.592 15.239 -7.208 1.00 86.44 108 CYS A C 1
ATOM 907 O O . CYS A 1 108 ? 5.861 16.399 -6.903 1.00 86.44 108 CYS A O 1
ATOM 909 N N . SER A 1 109 ? 4.414 14.833 -7.655 1.00 91.69 109 SER A N 1
ATOM 910 C CA . SER A 1 109 ? 3.207 15.647 -7.620 1.00 91.69 109 SER A CA 1
ATOM 911 C C . SER A 1 109 ? 2.624 15.652 -6.201 1.00 91.69 109 SER A C 1
ATOM 913 O O . SER A 1 109 ? 2.662 14.635 -5.493 1.00 91.69 109 SER A O 1
ATOM 915 N N . PHE A 1 110 ? 2.069 16.779 -5.757 1.00 91.44 110 PHE A N 1
ATOM 916 C CA . PHE A 1 110 ? 1.382 16.855 -4.465 1.00 91.44 110 PHE A CA 1
ATOM 917 C C . PHE A 1 110 ? 0.217 15.865 -4.418 1.00 91.44 110 PHE A C 1
ATOM 919 O O . PHE A 1 110 ? 0.018 15.200 -3.399 1.00 91.44 110 PHE A O 1
ATOM 926 N N . SER A 1 111 ? -0.488 15.692 -5.539 1.00 92.56 111 SER A N 1
ATOM 927 C CA . SER A 1 111 ? -1.564 14.711 -5.688 1.00 92.56 111 SER A CA 1
ATOM 928 C C . SER A 1 111 ? -1.075 13.295 -5.427 1.00 92.56 111 SER A C 1
ATOM 930 O O . SER A 1 111 ? -1.688 12.578 -4.638 1.00 92.56 111 SER A O 1
ATOM 932 N N . TYR A 1 112 ? 0.064 12.893 -6.008 1.00 92.88 112 TYR A N 1
ATOM 933 C CA . TYR A 1 112 ? 0.637 11.567 -5.762 1.00 92.88 112 TYR A CA 1
ATOM 934 C C . TYR A 1 112 ? 0.975 11.397 -4.289 1.00 92.88 112 TYR A C 1
ATOM 936 O O . TYR A 1 112 ? 0.595 10.403 -3.668 1.00 92.88 112 TYR A O 1
ATOM 944 N N . CYS A 1 113 ? 1.664 12.383 -3.721 1.0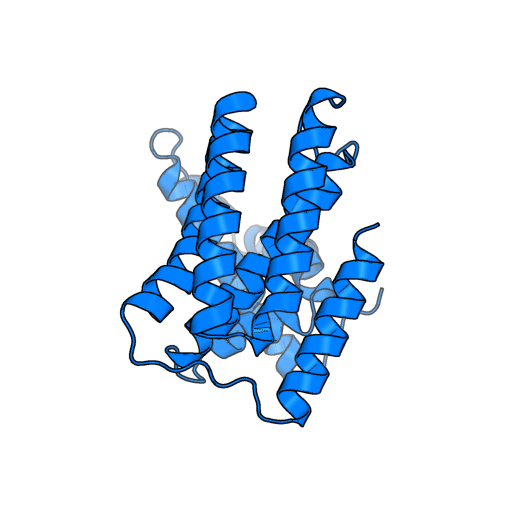0 92.94 113 CYS A N 1
ATOM 945 C CA . CYS A 1 113 ? 2.100 12.364 -2.339 1.00 92.94 113 CYS A CA 1
ATOM 946 C C . CYS A 1 113 ? 0.863 12.270 -1.373 1.00 92.94 113 CYS A C 1
ATOM 948 O O . CYS A 1 113 ? 0.900 11.501 -0.412 1.00 92.94 113 CYS A O 1
ATOM 950 N N . PHE A 1 114 ? -0.275 12.926 -1.651 1.00 94.81 114 PHE A N 1
ATOM 951 C CA . PHE A 1 114 ? -1.506 12.809 -0.842 1.00 94.81 114 PHE A CA 1
ATOM 952 C C . PHE A 1 114 ? -2.314 11.523 -1.078 1.00 94.81 114 PHE A C 1
ATOM 954 O O . PHE A 1 114 ? -2.636 10.825 -0.113 1.00 94.81 114 PHE A O 1
ATOM 961 N N . VAL A 1 115 ? -2.615 11.171 -2.334 1.00 95.19 115 VAL A N 1
ATOM 962 C CA . VAL A 1 115 ? -3.404 9.969 -2.663 1.00 95.19 115 VAL A CA 1
ATOM 963 C C . VAL A 1 115 ? -2.692 8.714 -2.169 1.00 95.19 115 VAL A C 1
ATOM 965 O O . VAL A 1 115 ? -3.317 7.873 -1.526 1.00 95.19 115 VAL A O 1
ATOM 968 N N . SER A 1 116 ? -1.376 8.606 -2.392 1.00 94.25 116 SER A N 1
ATOM 969 C CA . SER A 1 116 ? -0.591 7.459 -1.914 1.00 94.25 116 SER A CA 1
ATOM 970 C C . SER A 1 116 ? -0.583 7.350 -0.388 1.00 94.25 116 SER A C 1
ATOM 972 O O . SER A 1 116 ? -0.723 6.248 0.138 1.00 94.25 116 SER A O 1
ATOM 974 N N . GLY A 1 117 ? -0.498 8.475 0.331 1.00 94.69 117 GLY A N 1
ATOM 975 C CA . GLY A 1 117 ? -0.595 8.506 1.790 1.00 94.69 117 GLY A CA 1
ATOM 976 C C . GLY A 1 117 ? -1.955 8.019 2.296 1.00 94.69 117 GLY A C 1
ATOM 977 O O . GLY A 1 117 ? -2.020 7.165 3.177 1.00 94.69 117 GLY A O 1
ATOM 978 N N . GLY A 1 118 ? -3.050 8.506 1.709 1.00 96.12 118 GLY A N 1
ATOM 979 C CA . GLY A 1 118 ? -4.394 8.080 2.095 1.00 96.12 118 GLY A CA 1
ATOM 980 C C . GLY A 1 118 ? -4.677 6.611 1.760 1.00 96.12 118 GLY A C 1
ATOM 981 O O . GLY A 1 118 ? -5.199 5.883 2.608 1.00 96.12 118 GLY A O 1
ATOM 982 N N . VAL A 1 119 ? -4.257 6.149 0.578 1.00 96.31 119 VAL A N 1
ATOM 983 C CA . VAL A 1 119 ? -4.320 4.738 0.160 1.00 96.31 119 VAL A CA 1
ATOM 984 C C . VAL A 1 119 ? -3.503 3.839 1.090 1.00 96.31 119 VAL A C 1
ATOM 986 O O . VAL A 1 119 ? -3.972 2.762 1.457 1.00 96.31 119 VAL A O 1
ATOM 989 N N . ALA A 1 120 ? -2.319 4.277 1.527 1.00 95.31 120 ALA A N 1
ATOM 990 C CA . ALA A 1 120 ? -1.501 3.521 2.471 1.00 95.31 120 ALA A CA 1
ATOM 991 C C . ALA A 1 120 ? -2.225 3.299 3.809 1.00 95.31 120 ALA A C 1
ATOM 993 O O . ALA A 1 120 ? -2.173 2.196 4.347 1.00 95.31 120 ALA A O 1
ATOM 994 N N . ILE A 1 121 ? -2.958 4.300 4.315 1.00 96.50 121 ILE A N 1
ATOM 995 C CA . ILE A 1 121 ? -3.760 4.163 5.543 1.00 96.50 121 ILE A CA 1
ATOM 996 C C . ILE A 1 121 ? -4.910 3.160 5.346 1.00 96.50 121 ILE A C 1
ATOM 998 O O . ILE A 1 121 ? -5.132 2.320 6.218 1.00 96.50 121 ILE A O 1
ATOM 1002 N N . LEU A 1 122 ? -5.615 3.192 4.203 1.00 97.25 122 LEU A N 1
ATOM 1003 C CA . LEU A 1 122 ? -6.653 2.194 3.888 1.00 97.25 122 LEU A CA 1
ATOM 1004 C C . LEU A 1 122 ? -6.075 0.778 3.835 1.00 97.25 122 LEU A C 1
ATOM 1006 O O . LEU A 1 122 ? -6.632 -0.140 4.437 1.00 97.25 122 LEU A O 1
ATOM 1010 N N . MET A 1 123 ? -4.938 0.610 3.155 1.00 96.12 123 MET A N 1
ATOM 1011 C CA . MET A 1 123 ? -4.240 -0.672 3.063 1.00 96.12 123 MET A CA 1
ATOM 1012 C C . MET A 1 123 ? -3.775 -1.168 4.430 1.00 96.12 123 MET A C 1
ATOM 1014 O O . MET A 1 123 ? -3.902 -2.354 4.712 1.00 96.12 123 MET A O 1
ATOM 1018 N N . LEU A 1 124 ? -3.277 -0.280 5.294 1.00 94.00 124 LEU A N 1
ATOM 1019 C CA . LEU A 1 124 ? -2.855 -0.636 6.646 1.00 94.00 124 LEU A CA 1
ATOM 1020 C C . LEU A 1 124 ? -4.033 -1.141 7.490 1.00 94.00 124 LEU A C 1
ATOM 1022 O O . LEU A 1 124 ? -3.914 -2.174 8.143 1.00 94.00 124 LEU A O 1
ATOM 1026 N N . MET A 1 125 ? -5.187 -0.465 7.430 1.00 94.44 125 MET A N 1
ATOM 1027 C CA . MET A 1 125 ? -6.409 -0.921 8.108 1.00 94.44 125 MET A CA 1
ATOM 1028 C C . MET A 1 125 ? -6.906 -2.265 7.558 1.00 94.44 125 MET A C 1
ATOM 1030 O O . MET A 1 125 ? -7.293 -3.138 8.333 1.00 94.44 125 MET A O 1
ATOM 1034 N N . TRP A 1 126 ? -6.870 -2.457 6.237 1.00 95.19 126 TRP A N 1
ATOM 1035 C CA . TRP A 1 126 ? -7.248 -3.727 5.612 1.00 95.19 126 TRP A CA 1
ATOM 1036 C C . TRP A 1 126 ? -6.285 -4.868 5.969 1.00 95.19 126 TRP A C 1
ATOM 1038 O O . TRP A 1 126 ? -6.732 -5.972 6.266 1.00 95.19 126 TRP A O 1
ATOM 1048 N N . LEU A 1 127 ? -4.974 -4.613 6.008 1.00 91.94 127 LEU A N 1
ATOM 1049 C CA . LEU A 1 127 ? -3.973 -5.597 6.428 1.00 91.94 127 LEU A CA 1
ATOM 1050 C C . LEU A 1 127 ? -4.115 -5.961 7.908 1.00 91.94 127 LEU A C 1
ATOM 1052 O O . LEU A 1 127 ? -4.004 -7.137 8.248 1.00 91.94 127 LEU A O 1
ATOM 1056 N N . HIS A 1 128 ? -4.400 -4.982 8.774 1.00 90.81 128 HIS A N 1
ATOM 1057 C CA . HIS A 1 128 ? -4.709 -5.237 10.185 1.00 90.81 128 HIS A CA 1
ATOM 1058 C C . HIS A 1 128 ? -5.928 -6.153 10.310 1.00 90.81 128 HIS A C 1
ATOM 1060 O O . HIS A 1 128 ? -5.867 -7.181 10.978 1.00 90.81 128 HIS A O 1
ATOM 1066 N N . TYR A 1 129 ? -6.997 -5.859 9.569 1.00 91.75 129 TYR A N 1
ATOM 1067 C CA . TYR A 1 129 ? -8.170 -6.725 9.500 1.00 91.75 129 TYR A CA 1
ATOM 1068 C C . TYR A 1 129 ? -7.851 -8.134 8.984 1.00 91.75 129 TYR A C 1
ATOM 1070 O O . TYR A 1 129 ? -8.299 -9.116 9.565 1.00 91.75 129 TYR A O 1
ATOM 1078 N N . LEU A 1 130 ? -7.048 -8.264 7.926 1.00 90.25 130 LEU A N 1
ATOM 1079 C CA . LEU A 1 130 ? -6.650 -9.567 7.392 1.00 90.25 130 LEU A CA 1
ATOM 1080 C C . LEU A 1 130 ? -5.812 -10.367 8.403 1.00 90.25 130 LEU A C 1
ATOM 1082 O O . LEU A 1 130 ? -5.919 -11.594 8.467 1.00 90.25 130 LEU A O 1
ATOM 1086 N N . SER A 1 131 ? -5.013 -9.680 9.223 1.00 87.44 131 SER A N 1
ATOM 1087 C CA . SER A 1 131 ? -4.195 -10.301 10.267 1.00 87.44 131 SER A CA 1
ATOM 1088 C C . SER A 1 131 ? -5.018 -10.970 11.374 1.00 87.44 131 SER A C 1
ATOM 1090 O O . SER A 1 131 ? -4.518 -11.887 12.017 1.00 87.44 131 SER A O 1
ATOM 1092 N N . GLU A 1 132 ? -6.289 -10.593 11.543 1.00 86.06 132 GLU A N 1
ATOM 1093 C CA . GLU A 1 132 ? -7.219 -11.257 12.468 1.00 86.06 132 GLU A CA 1
ATOM 1094 C C . GLU A 1 132 ? -7.618 -12.668 12.001 1.00 86.06 132 GLU A C 1
ATOM 1096 O O . GLU A 1 132 ? -7.972 -13.517 12.820 1.00 86.06 132 GLU A O 1
ATOM 1101 N N . PHE A 1 133 ? -7.565 -12.932 10.690 1.00 83.94 133 PHE A N 1
ATOM 1102 C CA . PHE A 1 133 ? -7.917 -14.230 10.092 1.00 83.94 133 PHE A CA 1
ATOM 1103 C C . PHE A 1 133 ? -6.695 -15.087 9.778 1.00 83.94 133 PHE A C 1
ATOM 1105 O O . PHE A 1 133 ? -6.792 -16.313 9.720 1.00 83.94 133 PHE A O 1
ATOM 1112 N N . LEU A 1 134 ? -5.544 -14.456 9.550 1.00 80.44 134 LEU A N 1
ATOM 1113 C CA . LEU A 1 134 ? -4.298 -15.164 9.312 1.00 80.44 134 LEU A CA 1
ATOM 1114 C C . LEU A 1 134 ? -3.692 -15.581 10.659 1.00 80.44 134 LEU A C 1
ATOM 1116 O O . LEU A 1 134 ? -3.394 -14.716 11.483 1.00 80.44 134 LEU A O 1
ATOM 1120 N N . PRO A 1 135 ? -3.434 -16.879 10.901 1.00 72.50 135 PRO A N 1
ATOM 1121 C CA . PRO A 1 135 ? -2.704 -17.283 12.095 1.00 72.50 135 PRO A CA 1
ATOM 1122 C C . PRO A 1 135 ? -1.328 -16.597 12.125 1.00 72.50 135 PRO A C 1
ATOM 1124 O O . PRO A 1 135 ? -0.787 -16.231 11.075 1.00 72.50 135 PRO A O 1
ATOM 1127 N N . ARG A 1 136 ? -0.730 -16.466 13.321 1.00 73.81 136 ARG A N 1
ATOM 1128 C CA . ARG A 1 136 ? 0.655 -15.987 13.541 1.00 73.81 136 ARG A CA 1
ATOM 1129 C C . ARG A 1 136 ? 1.688 -16.974 12.970 1.00 73.81 136 ARG A C 1
ATOM 1131 O O . ARG A 1 136 ? 2.496 -17.551 13.687 1.00 73.81 136 ARG A O 1
ATOM 1138 N N . GLY A 1 137 ? 1.607 -17.217 11.671 1.00 77.81 137 GLY A N 1
ATOM 1139 C CA . GLY A 1 137 ? 2.412 -18.158 10.919 1.00 77.81 137 GLY A CA 1
ATOM 1140 C C . GLY A 1 137 ? 3.423 -17.453 10.026 1.00 77.81 137 GLY A C 1
ATOM 1141 O O . GLY A 1 137 ? 3.715 -16.263 10.158 1.00 77.81 137 GLY A O 1
ATOM 1142 N N . PHE A 1 138 ? 3.950 -18.219 9.078 1.00 81.12 138 PHE A N 1
ATOM 1143 C CA . PHE A 1 138 ? 5.034 -17.803 8.197 1.00 81.12 138 PHE A CA 1
ATOM 1144 C C . PHE A 1 138 ? 4.749 -16.496 7.440 1.00 81.12 138 PHE A C 1
ATOM 1146 O O . PHE A 1 138 ? 5.578 -15.589 7.459 1.00 81.12 138 PHE A O 1
ATOM 1153 N N . LEU A 1 139 ? 3.558 -16.366 6.845 1.00 82.56 139 LEU A N 1
ATOM 1154 C CA . LEU A 1 139 ? 3.163 -15.179 6.079 1.00 82.56 139 LEU A CA 1
ATOM 1155 C C . LEU A 1 139 ? 3.119 -13.921 6.957 1.00 82.56 139 LEU A C 1
ATOM 1157 O O . LEU A 1 139 ? 3.779 -12.938 6.637 1.00 82.56 139 LEU A O 1
ATOM 1161 N N . SER A 1 140 ? 2.439 -13.968 8.107 1.00 83.62 140 SER A N 1
ATOM 1162 C CA . SER A 1 140 ? 2.399 -12.847 9.060 1.00 83.62 140 SER A CA 1
ATOM 1163 C C . SER A 1 140 ? 3.811 -12.406 9.484 1.00 83.62 140 SER A C 1
ATOM 1165 O O . SER A 1 140 ? 4.108 -11.210 9.541 1.00 83.62 140 SER A O 1
ATOM 1167 N N . GLY A 1 141 ? 4.729 -13.362 9.677 1.00 85.06 141 GLY A N 1
ATOM 1168 C CA . GLY A 1 141 ? 6.133 -13.090 9.992 1.00 85.06 141 GLY A CA 1
ATOM 1169 C C . GLY A 1 141 ? 6.930 -12.445 8.850 1.00 85.06 141 GLY A C 1
ATOM 1170 O O . GLY A 1 141 ? 7.819 -11.633 9.112 1.00 85.06 141 GLY A O 1
ATOM 1171 N N . ILE A 1 142 ? 6.628 -12.770 7.589 1.00 88.94 142 ILE A N 1
ATOM 1172 C CA . ILE A 1 142 ? 7.261 -12.122 6.429 1.00 88.94 142 ILE A CA 1
ATOM 1173 C C . ILE A 1 142 ? 6.866 -10.646 6.371 1.00 88.94 142 ILE A C 1
ATOM 1175 O O . ILE A 1 142 ? 7.739 -9.781 6.340 1.00 88.94 142 ILE A O 1
ATOM 1179 N N . PHE A 1 143 ? 5.562 -10.357 6.404 1.00 87.19 143 PHE A N 1
ATOM 1180 C CA . PHE A 1 143 ? 5.054 -8.988 6.282 1.00 87.19 143 PHE A CA 1
ATOM 1181 C C . PHE A 1 143 ? 5.473 -8.107 7.464 1.00 87.19 143 PHE A C 1
ATOM 1183 O O . PHE A 1 143 ? 5.972 -7.002 7.254 1.00 87.19 143 PHE A O 1
ATOM 1190 N N . SER A 1 144 ? 5.350 -8.604 8.698 1.00 86.19 144 SER A N 1
ATOM 1191 C CA . SER A 1 144 ? 5.774 -7.852 9.889 1.00 86.19 144 SER A CA 1
ATOM 1192 C C . SER A 1 144 ? 7.294 -7.657 9.951 1.00 86.19 144 SER A C 1
ATOM 1194 O O . SER A 1 144 ? 7.758 -6.565 10.269 1.00 86.19 144 SER A O 1
ATOM 1196 N N . GLY A 1 145 ? 8.086 -8.672 9.581 1.00 86.75 145 GLY A N 1
ATOM 1197 C CA . GLY A 1 145 ? 9.548 -8.583 9.566 1.00 86.75 145 GLY A CA 1
ATOM 1198 C C . GLY A 1 145 ? 10.097 -7.621 8.508 1.00 86.75 145 GLY A C 1
ATOM 1199 O O . GLY A 1 145 ? 11.052 -6.893 8.787 1.00 86.75 145 GLY A O 1
ATOM 1200 N N . ALA A 1 146 ? 9.484 -7.586 7.320 1.00 87.88 146 ALA A N 1
ATOM 1201 C CA . ALA A 1 146 ? 9.814 -6.614 6.278 1.00 87.88 146 ALA A CA 1
ATOM 1202 C C . ALA A 1 146 ? 9.396 -5.187 6.681 1.00 87.88 146 ALA A C 1
ATOM 1204 O O . ALA A 1 146 ? 10.164 -4.244 6.488 1.00 87.88 146 ALA A O 1
ATOM 1205 N N . GLY A 1 147 ? 8.219 -5.036 7.303 1.00 85.38 147 GLY A N 1
ATOM 1206 C CA . GLY A 1 147 ? 7.714 -3.754 7.802 1.00 85.38 147 GLY A CA 1
ATOM 1207 C C . GLY A 1 147 ? 8.529 -3.167 8.959 1.00 85.38 147 GLY A C 1
ATOM 1208 O O . GLY A 1 147 ? 8.696 -1.955 9.027 1.00 85.38 147 GLY A O 1
ATOM 1209 N N . ALA A 1 148 ? 9.099 -4.010 9.826 1.00 86.00 148 ALA A N 1
ATOM 1210 C CA . ALA A 1 148 ? 9.970 -3.579 10.923 1.00 86.00 148 ALA A CA 1
ATOM 1211 C C . ALA A 1 148 ? 11.334 -3.042 10.451 1.00 86.00 148 ALA A C 1
ATOM 1213 O O . ALA A 1 148 ? 12.017 -2.344 11.198 1.00 86.00 148 ALA A O 1
ATOM 1214 N N . ASN A 1 149 ? 11.749 -3.369 9.222 1.00 89.38 149 ASN A N 1
ATOM 1215 C CA . ASN A 1 149 ? 13.020 -2.934 8.648 1.00 89.38 149 ASN A CA 1
ATOM 1216 C C . ASN A 1 149 ? 12.828 -2.463 7.191 1.00 89.38 149 ASN A C 1
ATOM 1218 O O . ASN A 1 149 ? 13.270 -3.123 6.240 1.00 89.38 149 ASN A O 1
ATOM 1222 N N . PRO A 1 150 ? 12.140 -1.322 6.992 1.00 86.06 150 PRO A N 1
ATOM 1223 C CA . PRO A 1 150 ? 11.744 -0.862 5.664 1.00 86.06 150 PRO A CA 1
ATOM 1224 C C . PRO A 1 150 ? 12.950 -0.465 4.802 1.00 86.06 150 PRO A C 1
ATOM 1226 O O . PRO A 1 150 ? 12.948 -0.709 3.596 1.00 86.06 150 PRO A O 1
ATOM 1229 N N . LEU A 1 151 ? 14.011 0.080 5.412 1.00 88.25 151 LEU A N 1
ATOM 1230 C CA . LEU A 1 151 ? 15.250 0.427 4.709 1.00 88.25 151 LEU A CA 1
ATOM 1231 C C . LEU A 1 151 ? 15.947 -0.816 4.153 1.00 88.25 151 LEU A C 1
ATOM 1233 O O . LEU A 1 151 ? 16.324 -0.837 2.983 1.00 88.25 151 LEU A O 1
ATOM 1237 N N . MET A 1 152 ? 16.051 -1.885 4.948 1.00 90.00 152 MET A N 1
ATOM 1238 C CA . MET A 1 152 ? 16.613 -3.144 4.458 1.00 90.00 152 MET A CA 1
ATOM 1239 C C . MET A 1 152 ? 15.759 -3.734 3.333 1.00 90.00 152 MET A C 1
ATOM 1241 O O . MET A 1 152 ? 16.314 -4.221 2.354 1.00 90.00 152 MET A O 1
ATOM 1245 N N . SER A 1 153 ? 14.427 -3.640 3.414 1.00 87.94 153 SER A N 1
ATOM 1246 C CA . SER A 1 153 ? 13.531 -4.083 2.333 1.00 87.94 153 SER A CA 1
ATOM 1247 C C . SER A 1 153 ? 13.781 -3.350 1.013 1.00 87.94 153 SER A C 1
ATOM 1249 O O . SER A 1 153 ? 13.752 -3.970 -0.049 1.00 87.94 153 SER A O 1
ATOM 1251 N N . TYR A 1 154 ? 14.075 -2.050 1.075 1.00 85.62 154 TYR A N 1
ATOM 1252 C CA . TYR A 1 154 ? 14.409 -1.249 -0.102 1.00 85.62 154 TYR A CA 1
ATOM 1253 C C . TYR A 1 154 ? 15.749 -1.664 -0.727 1.00 85.62 154 TYR A C 1
ATOM 1255 O O . TYR A 1 154 ? 15.867 -1.795 -1.945 1.00 85.62 154 TYR A O 1
ATOM 1263 N N . VAL A 1 155 ? 16.756 -1.907 0.112 1.00 90.12 155 VAL A N 1
ATOM 1264 C CA . VAL A 1 155 ? 18.134 -2.159 -0.324 1.00 90.12 155 VAL A CA 1
ATOM 1265 C C . VAL A 1 155 ? 18.373 -3.622 -0.722 1.00 90.12 155 VAL A C 1
ATOM 1267 O O . VAL A 1 155 ? 19.104 -3.894 -1.677 1.00 90.12 155 VAL A O 1
ATOM 1270 N N . ALA A 1 156 ? 17.736 -4.577 -0.040 1.00 91.81 156 ALA A N 1
ATOM 1271 C CA . ALA A 1 156 ? 17.992 -6.010 -0.199 1.00 91.81 156 ALA A CA 1
ATOM 1272 C C . ALA A 1 156 ? 17.771 -6.506 -1.633 1.00 91.81 156 ALA A C 1
ATOM 1274 O O . ALA A 1 156 ? 18.536 -7.337 -2.124 1.00 91.81 156 ALA A O 1
ATOM 1275 N N . HIS A 1 157 ? 16.757 -5.988 -2.333 1.00 90.50 157 HIS A N 1
ATOM 1276 C CA . HIS A 1 157 ? 16.505 -6.396 -3.712 1.00 90.50 157 HIS A CA 1
ATOM 1277 C C . HIS A 1 157 ? 17.656 -6.000 -4.653 1.00 90.50 157 HIS A C 1
ATOM 1279 O O . HIS A 1 157 ? 18.160 -6.835 -5.407 1.00 90.50 157 HIS A O 1
ATOM 1285 N N . GLY A 1 158 ? 18.093 -4.740 -4.587 1.00 89.50 158 GLY A N 1
ATOM 1286 C CA . GLY A 1 158 ? 19.126 -4.204 -5.474 1.00 89.50 158 GLY A CA 1
ATOM 1287 C C . GLY A 1 158 ? 20.537 -4.669 -5.118 1.00 89.50 158 GLY A C 1
ATOM 1288 O O . GLY A 1 158 ? 21.298 -5.027 -6.010 1.00 89.50 158 GLY A O 1
ATOM 1289 N N . MET A 1 159 ? 20.884 -4.698 -3.828 1.00 91.00 159 MET A N 1
ATOM 1290 C CA . MET A 1 159 ? 22.255 -4.988 -3.383 1.00 91.00 159 MET A CA 1
ATOM 1291 C C . MET A 1 159 ? 22.529 -6.469 -3.115 1.00 91.00 159 MET A C 1
ATOM 1293 O O . MET A 1 159 ? 23.689 -6.866 -3.132 1.00 91.00 159 MET A O 1
ATOM 1297 N N . PHE A 1 160 ? 21.504 -7.294 -2.875 1.00 91.62 160 PHE A N 1
ATOM 1298 C CA . PHE A 1 160 ? 21.700 -8.715 -2.570 1.00 91.62 160 PHE A CA 1
ATOM 1299 C C . PHE A 1 160 ? 21.005 -9.636 -3.572 1.00 91.62 160 PHE A C 1
ATOM 1301 O O . PHE A 1 160 ? 21.665 -10.434 -4.234 1.00 91.62 160 PHE A O 1
ATOM 1308 N N . VAL A 1 161 ? 19.687 -9.506 -3.744 1.00 93.00 161 VAL A N 1
ATOM 1309 C CA . VAL A 1 161 ? 18.915 -10.445 -4.576 1.00 93.00 161 VAL A CA 1
ATOM 1310 C C . VAL A 1 161 ? 19.295 -10.345 -6.051 1.00 93.00 161 VAL A C 1
ATOM 1312 O O . VAL A 1 161 ? 19.510 -11.371 -6.689 1.00 93.00 161 VAL A O 1
ATOM 1315 N N . THR A 1 162 ? 19.452 -9.134 -6.590 1.00 92.69 162 THR A N 1
ATOM 1316 C CA . THR A 1 162 ? 19.823 -8.946 -8.002 1.00 92.69 162 THR A CA 1
ATOM 1317 C C . THR A 1 162 ? 21.222 -9.506 -8.320 1.00 92.69 162 THR A C 1
ATOM 1319 O O . THR A 1 162 ? 21.332 -10.302 -9.255 1.00 92.69 162 THR A O 1
ATOM 1322 N N . PRO A 1 163 ? 22.292 -9.191 -7.556 1.00 93.31 163 PRO A N 1
ATOM 1323 C CA . PRO A 1 163 ? 23.596 -9.831 -7.743 1.00 93.31 163 PRO A CA 1
ATOM 1324 C C . PRO A 1 163 ? 23.559 -11.353 -7.582 1.00 93.31 163 PRO A C 1
ATOM 1326 O O . PRO A 1 163 ? 24.160 -12.065 -8.383 1.00 93.31 163 PRO A O 1
ATOM 1329 N N . LEU A 1 164 ? 22.816 -11.870 -6.597 1.00 94.00 164 LEU A N 1
ATOM 1330 C CA . LEU A 1 164 ? 22.678 -13.310 -6.383 1.00 94.00 164 LEU A CA 1
ATOM 1331 C C . LEU A 1 164 ? 22.045 -14.003 -7.596 1.00 94.00 164 LEU A C 1
ATOM 1333 O O . LEU A 1 164 ? 22.541 -15.035 -8.046 1.00 94.00 164 LEU A O 1
ATOM 1337 N N . MET A 1 165 ? 20.988 -13.418 -8.165 1.00 93.62 165 MET A N 1
ATOM 1338 C CA . MET A 1 165 ? 20.340 -13.935 -9.374 1.00 93.62 165 MET A CA 1
ATOM 1339 C C . MET A 1 165 ? 21.267 -13.934 -10.592 1.00 93.62 165 MET A C 1
ATOM 1341 O O . MET A 1 165 ? 21.159 -14.830 -11.429 1.00 93.62 165 MET A O 1
ATOM 1345 N N . ARG A 1 166 ? 22.177 -12.957 -10.687 1.00 93.44 166 ARG A N 1
ATOM 1346 C CA . ARG A 1 166 ? 23.196 -12.894 -11.745 1.00 93.44 166 ARG A CA 1
ATOM 1347 C C . ARG A 1 166 ? 24.229 -14.004 -11.610 1.00 93.44 166 ARG A C 1
ATOM 1349 O O . ARG A 1 166 ? 24.489 -14.699 -12.582 1.00 93.44 166 ARG A O 1
ATOM 1356 N N . ILE A 1 167 ? 24.776 -14.197 -10.410 1.00 95.69 167 ILE A N 1
ATOM 1357 C CA . ILE A 1 167 ? 25.809 -15.214 -10.145 1.00 95.69 167 ILE A CA 1
ATOM 1358 C C . ILE A 1 167 ? 25.252 -16.631 -10.336 1.00 95.69 167 ILE A C 1
ATOM 1360 O O . ILE A 1 167 ? 25.927 -17.503 -10.870 1.00 95.69 167 ILE A O 1
ATOM 1364 N N . THR A 1 168 ? 24.006 -16.862 -9.921 1.00 94.44 168 THR A N 1
ATOM 1365 C CA . THR A 1 168 ? 23.335 -18.170 -10.020 1.00 94.44 168 THR A CA 1
ATOM 1366 C C . THR A 1 168 ? 22.667 -18.422 -11.374 1.00 94.44 168 THR A C 1
ATOM 1368 O O . THR A 1 168 ? 22.058 -19.471 -11.559 1.00 94.44 168 THR A O 1
ATOM 1371 N N . TYR A 1 169 ? 22.731 -17.466 -12.310 1.00 91.94 169 TYR A N 1
ATOM 1372 C CA . TYR A 1 169 ? 22.020 -17.483 -13.597 1.00 91.94 169 TYR A CA 1
ATOM 1373 C C . TYR A 1 169 ? 20.484 -17.607 -13.506 1.00 91.94 169 TYR A C 1
ATOM 1375 O O . TYR A 1 169 ? 19.810 -17.713 -14.532 1.00 91.94 169 TYR A O 1
ATOM 1383 N N . ILE A 1 170 ? 19.894 -17.494 -12.309 1.00 91.75 170 ILE A N 1
ATOM 1384 C CA . ILE A 1 170 ? 18.435 -17.464 -12.102 1.00 91.75 170 ILE A CA 1
ATOM 1385 C C . ILE A 1 170 ? 17.803 -16.278 -12.843 1.00 91.75 170 ILE A C 1
ATOM 1387 O O . ILE A 1 170 ? 16.642 -16.350 -13.243 1.00 91.75 170 ILE A O 1
ATOM 1391 N N . GLU A 1 171 ? 18.555 -15.201 -13.095 1.00 89.75 171 GLU A N 1
ATOM 1392 C CA . GLU A 1 171 ? 18.081 -14.088 -13.924 1.00 89.75 171 GLU A CA 1
ATOM 1393 C C . GLU A 1 171 ? 17.628 -14.543 -15.326 1.00 89.75 171 GLU A C 1
ATOM 1395 O O . GLU A 1 171 ? 16.635 -14.021 -15.835 1.00 89.75 171 GLU A O 1
ATOM 1400 N N . VAL A 1 172 ? 18.286 -15.541 -15.928 1.00 89.62 172 VAL A N 1
ATOM 1401 C CA . VAL A 1 172 ? 17.902 -16.084 -17.244 1.00 89.62 172 VAL A CA 1
ATOM 1402 C C . VAL A 1 172 ? 16.539 -16.764 -17.159 1.00 89.62 172 VAL A C 1
ATOM 1404 O O . VAL A 1 172 ? 15.647 -16.453 -17.948 1.00 89.62 172 VAL A O 1
ATOM 1407 N N . LEU A 1 173 ? 16.342 -17.616 -16.149 1.00 88.00 173 LEU A N 1
ATOM 1408 C CA . LEU A 1 173 ? 15.058 -18.268 -15.889 1.00 88.00 173 LEU A CA 1
ATOM 1409 C C . LEU A 1 173 ? 13.957 -17.239 -15.588 1.00 88.00 173 LEU A C 1
ATOM 1411 O O . LEU A 1 173 ? 12.848 -17.347 -16.101 1.00 88.00 173 LEU A O 1
ATOM 1415 N N . TYR A 1 174 ? 14.271 -16.205 -14.806 1.00 87.94 174 TYR A N 1
ATOM 1416 C CA . TYR A 1 174 ? 13.339 -15.135 -14.448 1.00 87.94 174 TYR A CA 1
ATOM 1417 C C . TYR A 1 174 ? 12.923 -14.258 -15.640 1.00 87.94 174 TYR A C 1
ATOM 1419 O O . TYR A 1 174 ? 11.826 -13.696 -15.647 1.00 87.94 174 TYR A O 1
ATOM 1427 N N . ARG A 1 175 ? 13.788 -14.106 -16.647 1.00 87.38 175 ARG A N 1
ATOM 1428 C CA . ARG A 1 175 ? 13.444 -13.440 -17.913 1.00 87.38 175 ARG A CA 1
ATOM 1429 C C . ARG A 1 175 ? 12.633 -14.363 -18.819 1.00 87.38 175 ARG A C 1
ATOM 1431 O O . ARG A 1 175 ? 11.637 -13.922 -19.376 1.00 87.38 175 ARG A O 1
ATOM 1438 N N . TRP A 1 176 ? 13.016 -15.636 -18.913 1.00 87.38 176 TRP A N 1
ATOM 1439 C CA . TRP A 1 176 ? 12.291 -16.636 -19.700 1.00 87.38 176 TRP A CA 1
ATOM 1440 C C . TRP A 1 176 ? 10.855 -16.845 -19.200 1.00 87.38 176 TRP A C 1
ATOM 1442 O O . TRP A 1 176 ? 9.924 -16.918 -19.994 1.00 87.38 176 TRP A O 1
ATOM 1452 N N . ALA A 1 177 ? 10.653 -16.821 -17.882 1.00 85.12 177 ALA A N 1
ATOM 1453 C CA . ALA A 1 177 ? 9.341 -16.911 -17.249 1.00 85.12 177 ALA A CA 1
ATOM 1454 C C . ALA A 1 177 ? 8.439 -15.676 -17.469 1.00 85.12 177 ALA A C 1
ATOM 1456 O O . ALA A 1 177 ? 7.355 -15.615 -16.897 1.00 85.12 177 ALA A O 1
ATOM 1457 N N . ARG A 1 178 ? 8.853 -14.678 -18.265 1.00 85.25 178 ARG A N 1
ATOM 1458 C CA . ARG A 1 178 ? 8.073 -13.462 -18.557 1.00 85.25 178 ARG A CA 1
ATOM 1459 C C . ARG A 1 178 ? 7.857 -13.282 -20.063 1.00 85.25 178 ARG A C 1
ATOM 1461 O O . ARG A 1 178 ? 8.428 -12.364 -20.652 1.00 85.25 178 ARG A O 1
ATOM 1468 N N . PRO A 1 179 ? 7.044 -14.150 -20.692 1.00 84.56 179 PRO A N 1
ATOM 1469 C CA . PRO A 1 179 ? 6.701 -14.007 -22.101 1.00 84.56 179 PRO A CA 1
ATOM 1470 C C . PRO A 1 179 ? 5.899 -12.719 -22.336 1.00 84.56 179 PRO A C 1
ATOM 1472 O O . PRO A 1 179 ? 5.062 -12.341 -21.514 1.00 84.56 179 PRO A O 1
ATOM 1475 N N . ALA A 1 180 ? 6.140 -12.058 -23.472 1.00 83.50 180 ALA A N 1
ATOM 1476 C CA . ALA A 1 180 ? 5.475 -10.801 -23.829 1.00 83.50 180 ALA A CA 1
ATOM 1477 C C . ALA A 1 180 ? 3.952 -10.961 -23.990 1.00 83.50 180 ALA A C 1
ATOM 1479 O O . ALA A 1 180 ? 3.200 -10.049 -23.652 1.00 83.50 180 ALA A O 1
ATOM 1480 N N . ASP A 1 181 ? 3.507 -12.139 -24.431 1.00 87.25 181 ASP A N 1
ATOM 1481 C CA . ASP A 1 181 ? 2.097 -12.436 -24.702 1.00 87.25 181 ASP A CA 1
ATOM 1482 C C . ASP A 1 181 ? 1.245 -12.573 -23.428 1.00 87.25 181 ASP A C 1
ATOM 1484 O O . ASP A 1 181 ? 0.023 -12.439 -23.480 1.00 87.25 181 ASP A O 1
ATOM 1488 N N . TYR A 1 182 ? 1.871 -12.801 -22.263 1.00 88.25 182 TYR A N 1
ATOM 1489 C CA . TYR A 1 182 ? 1.165 -13.012 -20.994 1.00 88.25 182 TYR A CA 1
ATOM 1490 C C . TYR A 1 182 ? 1.700 -12.105 -19.870 1.00 88.25 182 TYR A C 1
ATOM 1492 O O . TYR A 1 182 ? 2.409 -12.572 -18.969 1.00 88.25 182 TYR A O 1
ATOM 1500 N N . PRO A 1 183 ? 1.303 -10.815 -19.844 1.00 86.88 183 PRO A N 1
ATOM 1501 C CA . PRO A 1 183 ? 1.764 -9.846 -18.844 1.00 86.88 183 PRO A CA 1
ATOM 1502 C C . PRO A 1 183 ? 1.524 -10.282 -17.390 1.00 86.88 183 PRO A C 1
ATOM 1504 O O . PRO A 1 183 ? 2.341 -10.007 -16.511 1.00 86.88 183 PRO A O 1
ATOM 1507 N N . TRP A 1 184 ? 0.438 -11.021 -17.141 1.00 89.19 184 TRP A N 1
ATOM 1508 C CA . TRP A 1 184 ? 0.066 -11.529 -15.817 1.00 89.19 184 TRP A CA 1
ATOM 1509 C C . TRP A 1 184 ? 1.091 -12.497 -15.225 1.00 89.19 184 TRP A C 1
ATOM 1511 O O . TRP A 1 184 ? 1.307 -12.495 -14.011 1.00 89.19 184 TRP A O 1
ATOM 1521 N N . ILE A 1 185 ? 1.767 -13.286 -16.067 1.00 89.19 185 ILE A N 1
ATOM 1522 C CA . ILE A 1 185 ? 2.854 -14.164 -15.618 1.00 89.19 185 ILE A CA 1
ATOM 1523 C C . ILE A 1 185 ? 4.012 -13.297 -15.115 1.00 89.19 185 ILE A C 1
ATOM 1525 O O . ILE A 1 185 ? 4.548 -13.548 -14.038 1.00 89.19 185 ILE A O 1
ATOM 1529 N N . GLY A 1 186 ? 4.308 -12.200 -15.819 1.00 89.38 186 GLY A N 1
ATOM 1530 C CA . GLY A 1 186 ? 5.267 -11.190 -15.377 1.00 89.38 186 GLY A CA 1
ATOM 1531 C C . GLY A 1 186 ? 4.944 -10.596 -14.011 1.00 89.38 186 GLY A C 1
ATOM 1532 O O . GLY A 1 186 ? 5.833 -10.503 -13.158 1.00 89.38 186 GLY A O 1
ATOM 1533 N N . THR A 1 187 ? 3.678 -10.253 -13.777 1.00 89.62 187 THR A N 1
ATOM 1534 C CA . THR A 1 187 ? 3.200 -9.766 -12.479 1.00 89.62 187 THR A CA 1
ATOM 1535 C C . THR A 1 187 ? 3.383 -10.814 -11.382 1.00 89.62 187 THR A C 1
ATOM 1537 O O . THR A 1 187 ? 3.918 -10.491 -10.321 1.00 89.62 187 THR A O 1
ATOM 1540 N N . LEU A 1 188 ? 3.008 -12.072 -11.636 1.00 91.25 188 LEU A N 1
ATOM 1541 C CA . LEU A 1 188 ? 3.156 -13.161 -10.669 1.00 91.25 188 LEU A CA 1
ATOM 1542 C C . LEU A 1 188 ? 4.630 -13.430 -10.337 1.00 91.25 188 LEU A C 1
ATOM 1544 O O . LEU A 1 188 ? 4.986 -13.547 -9.166 1.00 91.25 188 LEU A O 1
ATOM 1548 N N . SER A 1 189 ? 5.510 -13.474 -11.340 1.00 90.50 189 SER A N 1
ATOM 1549 C CA . SER A 1 189 ? 6.945 -13.679 -11.117 1.00 90.50 189 SER A CA 1
ATOM 1550 C C . SER A 1 189 ? 7.561 -12.539 -10.302 1.00 90.50 189 SER A C 1
ATOM 1552 O O . SER A 1 189 ? 8.377 -12.786 -9.416 1.00 90.50 189 SER A O 1
ATOM 1554 N N . ALA A 1 190 ? 7.178 -11.287 -10.574 1.00 90.81 190 ALA A N 1
ATOM 1555 C CA . ALA A 1 190 ? 7.617 -10.142 -9.780 1.00 90.81 190 ALA A CA 1
ATOM 1556 C C . ALA A 1 190 ? 7.095 -10.215 -8.337 1.00 90.81 190 ALA A C 1
ATOM 1558 O O . ALA A 1 190 ? 7.862 -9.997 -7.402 1.00 90.81 190 ALA A O 1
ATOM 1559 N N . PHE A 1 191 ? 5.826 -10.587 -8.148 1.00 91.75 191 PHE A N 1
ATOM 1560 C CA . PHE A 1 191 ? 5.233 -10.782 -6.827 1.00 91.75 191 PHE A CA 1
ATOM 1561 C C . PHE A 1 191 ? 5.983 -11.844 -6.010 1.00 91.75 191 PHE A C 1
ATOM 1563 O O . PHE A 1 191 ? 6.344 -11.588 -4.862 1.00 91.75 191 PHE A O 1
ATOM 1570 N N . LEU A 1 192 ? 6.288 -13.002 -6.606 1.00 92.38 192 LEU A N 1
ATOM 1571 C CA . LEU A 1 192 ? 7.056 -14.065 -5.947 1.00 92.38 192 LEU A CA 1
ATOM 1572 C C . LEU A 1 192 ? 8.469 -13.609 -5.566 1.00 92.38 192 LEU A C 1
ATOM 1574 O O . LEU A 1 192 ? 8.948 -13.923 -4.478 1.00 92.38 192 LEU A O 1
ATOM 1578 N N . LEU A 1 193 ? 9.125 -12.836 -6.432 1.00 91.94 193 LEU A N 1
ATOM 1579 C CA . LEU 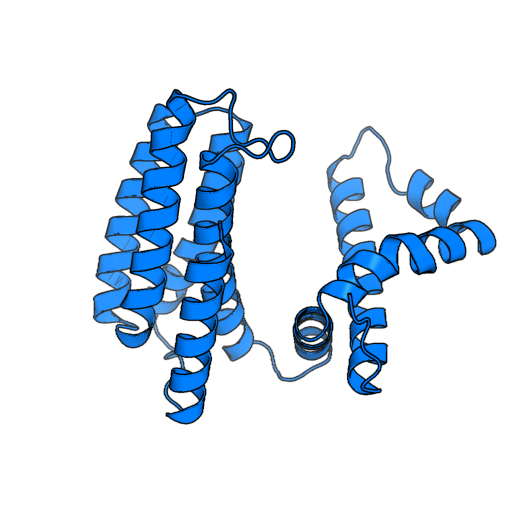A 1 193 ? 10.458 -12.312 -6.161 1.00 91.94 193 LEU A CA 1
ATOM 1580 C C . LEU A 1 193 ? 10.447 -11.291 -5.015 1.00 91.94 193 LEU A C 1
ATOM 1582 O O . LEU A 1 193 ? 11.330 -11.326 -4.160 1.00 91.94 193 LEU A O 1
ATOM 1586 N N . VAL A 1 194 ? 9.437 -10.418 -4.957 1.00 92.75 194 VAL A N 1
ATOM 1587 C CA . VAL A 1 194 ? 9.237 -9.498 -3.826 1.00 92.75 194 VAL A CA 1
ATOM 1588 C C . VAL A 1 194 ? 8.926 -10.273 -2.544 1.00 92.75 194 VAL A C 1
ATOM 1590 O O . VAL A 1 194 ? 9.467 -9.960 -1.489 1.00 92.75 194 VAL A O 1
ATOM 1593 N N . LEU A 1 195 ? 8.118 -11.331 -2.609 1.00 92.50 195 LEU A N 1
ATOM 1594 C CA . LEU A 1 195 ? 7.850 -12.164 -1.438 1.00 92.50 195 LEU A CA 1
ATOM 1595 C C . LEU A 1 195 ? 9.133 -12.839 -0.922 1.00 92.50 195 LEU A C 1
ATOM 1597 O O . LEU A 1 195 ? 9.362 -12.897 0.286 1.00 92.50 195 LEU A O 1
ATOM 1601 N N . PHE A 1 196 ? 10.000 -13.290 -1.832 1.00 92.75 196 PHE A N 1
ATOM 1602 C CA . PHE A 1 196 ? 11.313 -13.836 -1.496 1.00 92.75 196 PHE A CA 1
ATOM 1603 C C . PHE A 1 196 ? 12.234 -12.787 -0.856 1.00 92.75 196 PHE A C 1
ATOM 1605 O O . PHE A 1 196 ? 12.863 -13.068 0.166 1.00 92.75 196 PHE A O 1
ATOM 1612 N N . THR A 1 197 ? 12.292 -11.564 -1.399 1.00 93.50 197 THR A N 1
ATOM 1613 C CA . THR A 1 197 ? 13.099 -10.484 -0.803 1.00 93.50 197 THR A CA 1
ATOM 1614 C C . THR A 1 197 ? 12.585 -10.125 0.593 1.00 93.50 197 THR A C 1
ATOM 1616 O O . THR A 1 197 ? 13.378 -10.024 1.528 1.00 93.50 197 THR A O 1
ATOM 1619 N N . MET A 1 198 ? 11.265 -10.015 0.772 1.00 92.81 198 MET A N 1
ATOM 1620 C CA . MET A 1 198 ? 10.634 -9.764 2.071 1.00 92.81 198 MET A CA 1
ATOM 1621 C C . MET A 1 198 ? 10.917 -10.888 3.071 1.00 92.81 198 MET A C 1
ATOM 1623 O O . MET A 1 198 ? 11.165 -10.620 4.248 1.00 92.81 198 MET A O 1
ATOM 1627 N N . TRP A 1 199 ? 10.919 -12.145 2.622 1.00 94.00 199 TRP A N 1
ATOM 1628 C CA . TRP A 1 199 ? 11.272 -13.283 3.467 1.00 94.00 199 TRP A CA 1
ATOM 1629 C C . TRP A 1 199 ? 12.718 -13.205 3.963 1.00 94.00 199 TRP A C 1
ATOM 1631 O O . TRP A 1 199 ? 12.952 -13.339 5.166 1.00 94.00 199 TRP A O 1
ATOM 1641 N N . LEU A 1 200 ? 13.677 -12.911 3.078 1.00 92.38 200 LEU A N 1
ATOM 1642 C CA . LEU A 1 200 ? 15.074 -12.708 3.470 1.00 92.38 200 LEU A CA 1
ATOM 1643 C C . LEU A 1 200 ? 15.214 -11.580 4.496 1.00 92.38 200 LEU A C 1
ATOM 1645 O O . LEU A 1 200 ? 15.883 -11.748 5.515 1.00 92.38 200 LEU A O 1
ATOM 1649 N N . VAL A 1 201 ? 14.540 -10.452 4.265 1.00 91.81 201 VAL A N 1
ATOM 1650 C CA . VAL A 1 201 ? 14.558 -9.320 5.201 1.00 91.81 201 VAL A CA 1
ATOM 1651 C C . VAL A 1 201 ? 13.964 -9.725 6.546 1.00 91.81 201 VAL A C 1
ATOM 1653 O O . VAL A 1 201 ? 14.550 -9.418 7.576 1.00 91.81 201 VAL A O 1
ATOM 1656 N N . SER A 1 202 ? 12.867 -10.485 6.566 1.00 90.69 202 SER A N 1
ATOM 1657 C CA . SER A 1 202 ? 12.283 -11.004 7.808 1.00 90.69 202 SER A CA 1
ATOM 1658 C C . SER A 1 202 ? 13.272 -11.870 8.602 1.00 90.69 202 SER A C 1
ATOM 1660 O O . SER A 1 202 ? 13.356 -11.736 9.825 1.00 90.69 202 SER A O 1
ATOM 1662 N N . LEU A 1 203 ? 14.087 -12.706 7.944 1.00 90.25 203 LEU A N 1
ATOM 1663 C CA . LEU A 1 203 ? 15.137 -13.482 8.621 1.00 90.25 203 LEU A CA 1
ATOM 1664 C C . LEU A 1 203 ? 16.205 -12.587 9.263 1.00 90.25 203 LEU A C 1
ATOM 1666 O O . LEU A 1 203 ? 16.646 -12.852 10.382 1.00 90.25 203 LEU A O 1
ATOM 1670 N N . VAL A 1 204 ? 16.610 -11.527 8.566 1.00 89.31 204 VAL A N 1
ATOM 1671 C CA . VAL A 1 204 ? 17.599 -10.551 9.045 1.00 89.31 204 VAL A CA 1
ATOM 1672 C C . VAL A 1 204 ? 17.027 -9.722 10.205 1.00 89.31 204 VAL A C 1
ATOM 1674 O O . VAL A 1 204 ? 17.688 -9.566 11.234 1.00 89.31 204 VAL A O 1
ATOM 1677 N N . SER A 1 205 ? 15.764 -9.297 10.106 1.00 87.50 205 SER A N 1
ATOM 1678 C CA . SER A 1 205 ? 15.032 -8.596 11.167 1.00 87.50 205 SER A CA 1
ATOM 1679 C C . SER A 1 205 ? 14.896 -9.451 12.432 1.00 87.50 205 SER A C 1
ATOM 1681 O O . SER A 1 205 ? 15.112 -8.951 13.534 1.00 87.50 205 SER A O 1
ATOM 1683 N N . LYS A 1 206 ? 14.638 -10.764 12.306 1.00 85.75 206 LYS A N 1
ATOM 1684 C CA . LYS A 1 206 ? 14.627 -11.696 13.455 1.00 85.75 206 LYS A CA 1
ATOM 1685 C C . LYS A 1 206 ? 15.978 -11.769 14.171 1.00 85.75 206 LYS A C 1
ATOM 1687 O O . LYS A 1 206 ? 16.013 -11.948 15.384 1.00 85.75 206 LYS A O 1
ATOM 1692 N N . LYS A 1 207 ? 17.082 -11.586 13.441 1.00 87.12 207 LYS A N 1
ATOM 1693 C CA . LYS A 1 207 ? 18.443 -11.503 13.996 1.00 87.12 207 LYS A CA 1
ATOM 1694 C C . LYS A 1 207 ? 18.804 -10.106 14.524 1.00 87.12 207 LYS A C 1
ATOM 1696 O O . LYS A 1 207 ? 19.945 -9.900 14.920 1.00 87.12 207 LYS A O 1
ATOM 1701 N N . ARG A 1 208 ? 17.854 -9.157 14.549 1.00 84.88 208 ARG A N 1
ATOM 1702 C CA . ARG A 1 208 ? 18.041 -7.754 14.970 1.00 84.88 208 ARG A CA 1
ATOM 1703 C C . ARG A 1 208 ? 19.140 -7.011 14.200 1.00 84.88 208 ARG A C 1
ATOM 1705 O O . ARG A 1 208 ? 19.757 -6.089 14.728 1.00 84.88 208 ARG A O 1
ATOM 1712 N N . ILE A 1 209 ? 19.376 -7.398 12.949 1.00 84.31 209 ILE A N 1
ATOM 1713 C CA . ILE A 1 209 ? 20.288 -6.684 12.057 1.00 84.31 209 ILE A CA 1
ATOM 1714 C C . ILE A 1 209 ? 19.464 -5.631 11.319 1.00 84.31 209 ILE A C 1
ATOM 1716 O O . ILE A 1 209 ? 18.544 -5.960 10.569 1.00 84.31 209 ILE A O 1
ATOM 1720 N N . TYR A 1 210 ? 19.791 -4.362 11.542 1.00 81.69 210 TYR A N 1
ATOM 1721 C CA . TYR A 1 210 ? 19.073 -3.233 10.961 1.00 81.69 210 TYR A CA 1
ATOM 1722 C C . TYR A 1 210 ? 19.993 -2.421 10.069 1.00 81.69 210 TYR A C 1
ATOM 1724 O O . TYR A 1 210 ? 21.127 -2.123 10.446 1.00 81.69 210 TYR A O 1
ATOM 1732 N N . TRP A 1 211 ? 19.481 -2.037 8.902 1.00 76.44 211 TRP A N 1
ATOM 1733 C CA . TRP A 1 211 ? 20.150 -1.055 8.067 1.00 76.44 211 TRP A CA 1
ATOM 1734 C C . TRP A 1 211 ? 19.775 0.335 8.579 1.00 76.44 211 TRP A C 1
ATOM 1736 O O . TRP A 1 211 ? 18.592 0.676 8.619 1.00 76.44 211 TRP A O 1
ATOM 1746 N N . ARG A 1 212 ? 20.768 1.117 9.005 1.00 74.00 212 ARG A N 1
ATOM 1747 C CA . ARG A 1 212 ? 20.578 2.517 9.404 1.00 74.00 212 ARG A CA 1
ATOM 1748 C C . ARG A 1 212 ? 20.919 3.405 8.208 1.00 74.00 212 ARG A C 1
ATOM 1750 O O . ARG A 1 212 ? 21.926 3.156 7.549 1.00 74.00 212 ARG A O 1
ATOM 1757 N N . ALA A 1 213 ? 20.041 4.358 7.908 1.00 60.09 213 ALA A N 1
ATOM 1758 C CA . ALA A 1 213 ? 20.294 5.423 6.938 1.00 60.09 213 ALA A CA 1
ATOM 1759 C C . ALA A 1 213 ? 21.050 6.575 7.605 1.00 60.09 213 ALA A C 1
ATOM 1761 O O . ALA A 1 213 ? 20.850 6.756 8.830 1.00 60.09 213 ALA A O 1
#

Sequence (213 aa):
MILLPATWVGDRLLHMQEEQTTEIPRGGLLTHLLFWGMFLLVVWICISSYNRWLSDGKWFSFFTLLLLFWLMKKKAPRYLPLLYLSGLLIFFGLWIERFEPGLTKVPCSFSYCFVSGGVAILMLMWLHYLSEFLPRGFLSGIFSGAGANPLMSYVAHGMFVTPLMRITYIEVLYRWARPADYPWIGTLSAFLLVLFTMWLVSLVSKKRIYWRA

Secondary structure (DSSP, 8-state):
--HHHHHHHHHHHHHHHHTT--PPP---HHHHHHHHHHHHHHHHHHHHHHTT-HHHHHHHHHHHHHHHHHHHHHH-GGGHHHHHHHHHHHHHHHHHGGGSSSS-TTTTPHHHHHHHHHHHHHHHHHHHHHHTTS-SSHHHHHHHHHHT-HHHHHHHIIIIIHHHHHHTSHHHHHHHT--TT-HHHHHHHHHHHHHHHHHHHHHHHHTT-----

Foldseek 3Di:
DLVVVVVVLVVLVVVCVVVVVLDFPPDDPLSVCLLVLLVVLLVLLVVCQVVVVLPVNLVVSLVSLVVSLVSCVVGPVSCNVLSVQLSVLQNVLSVCQVVDPGLDVVVHDSSVSSNVSSSVSSVVSSVSVVCNVDPPDDQVLLVVLCVVAVVQLVVCVPPPVVVVCVVVVVVVVLVVQCDPVCNVSVVVSVVVSSSVSSSVSSVCSVVVNYDDD

Radius of gyration: 19.18 Å; chains: 1; bounding box: 47×40×50 Å